Protein AF-0000000073784540 (afdb_homodimer)

Nearest PDB structures (foldseek):
  8ppc-assembly1_A  TM=8.395E-01  e=1.679E-11  Homo sapiens
  8ppe-assembly2_B  TM=8.553E-01  e=1.979E-10  Homo sapiens
  2a98-assembly1_A  TM=8.397E-01  e=3.241E-10  Homo sapiens
  1w2f-assembly2_B  TM=8.376E-01  e=1.861E-10  Homo sapiens
  2aqx-assembly1_B  TM=6.942E-01  e=5.308E-10  Mus musculus

Solvent-accessible surface area (backbone atoms only — not comparable to full-atom values): 14482 Å² total; per-residue (Å²): 130,78,59,78,62,65,76,51,75,72,42,41,29,36,35,34,41,36,21,55,46,83,72,58,67,65,52,53,72,71,50,45,88,79,52,59,31,46,70,58,28,52,53,45,41,72,76,38,68,77,68,61,49,72,67,30,60,74,66,51,25,35,27,66,53,61,49,53,55,51,51,38,72,48,25,20,14,57,81,44,22,30,36,62,53,32,41,33,43,63,99,48,72,70,43,60,85,35,60,74,44,57,46,69,69,57,50,51,50,54,48,49,64,64,42,58,91,33,62,60,37,54,50,38,49,40,55,55,41,70,75,107,130,78,59,80,62,64,76,50,75,71,45,39,29,35,35,35,41,36,21,54,47,83,71,56,67,66,53,54,73,71,49,44,88,80,52,59,30,47,68,58,29,50,53,44,40,72,75,36,69,76,69,61,51,72,66,29,59,75,65,50,23,35,26,66,52,60,48,53,56,50,51,38,71,47,26,20,15,57,82,42,21,30,36,62,54,32,39,34,42,61,99,49,72,71,43,59,85,37,60,73,43,56,47,69,68,56,50,49,50,54,47,50,64,63,40,56,92,33,64,60,38,54,50,37,48,41,56,55,41,70,73,106

Structure (mmCIF, N/CA/C/O backbone):
data_AF-0000000073784540-model_v1
#
loop_
_entity.id
_entity.type
_entity.pdbx_description
1 polymer Kinase
#
loop_
_atom_site.group_PDB
_atom_site.id
_atom_site.type_symbol
_atom_site.label_atom_id
_atom_site.label_alt_id
_atom_site.label_comp_id
_atom_site.label_asym_id
_atom_site.label_entity_id
_atom_site.label_seq_id
_atom_site.pdbx_PDB_ins_code
_atom_site.Cartn_x
_atom_site.Cartn_y
_atom_site.Cartn_z
_atom_site.occupancy
_atom_site.B_iso_or_equiv
_atom_site.auth_seq_id
_atom_site.auth_comp_id
_atom_site.auth_asym_id
_atom_site.auth_atom_id
_atom_site.pdbx_PDB_model_num
ATOM 1 N N . MET A 1 1 ? -5.254 -32.312 -6.473 1 31 1 MET A N 1
ATOM 2 C CA . MET A 1 1 ? -5.73 -31.062 -5.871 1 31 1 MET A CA 1
ATOM 3 C C . MET A 1 1 ? -4.637 -30.406 -5.035 1 31 1 MET A C 1
ATOM 5 O O . MET A 1 1 ? -4.199 -30.953 -4.027 1 31 1 MET A O 1
ATOM 9 N N . GLN A 1 2 ? -3.682 -29.797 -5.562 1 43.16 2 GLN A N 1
ATOM 10 C CA . GLN A 1 2 ? -2.521 -29.25 -4.867 1 43.16 2 GLN A CA 1
ATOM 11 C C . GLN A 1 2 ? -2.947 -28.312 -3.738 1 43.16 2 GLN A C 1
ATOM 13 O O . GLN A 1 2 ? -3.91 -27.562 -3.881 1 43.16 2 GLN A O 1
ATOM 18 N N . ASP A 1 3 ? -2.713 -28.656 -2.559 1 50.66 3 ASP A N 1
ATOM 19 C CA . ASP A 1 3 ? -3.014 -27.922 -1.327 1 50.66 3 ASP A CA 1
ATOM 20 C C . ASP A 1 3 ? -2.635 -26.453 -1.451 1 50.66 3 ASP A C 1
ATOM 22 O O . ASP A 1 3 ? -1.454 -26.109 -1.399 1 50.66 3 ASP A O 1
ATOM 26 N N . LEU A 1 4 ? -3.486 -25.766 -2.217 1 54.31 4 LEU A N 1
ATOM 27 C CA . LEU A 1 4 ? -3.293 -24.328 -2.355 1 54.31 4 LEU A CA 1
ATOM 28 C C . LEU A 1 4 ? -2.754 -23.719 -1.064 1 54.31 4 LEU A C 1
ATOM 30 O O . LEU A 1 4 ? -2.027 -22.719 -1.096 1 54.31 4 LEU A O 1
ATOM 34 N N . LEU A 1 5 ? -3.07 -24.469 0.043 1 53.72 5 LEU A N 1
ATOM 35 C CA . LEU A 1 5 ? -2.641 -23.922 1.327 1 53.72 5 LEU A CA 1
ATOM 36 C C . LEU A 1 5 ? -1.23 -24.391 1.671 1 53.72 5 LEU A C 1
ATOM 38 O O . LEU A 1 5 ? -0.652 -23.953 2.666 1 53.72 5 LEU A O 1
ATOM 42 N N . TYR A 1 6 ? -0.83 -25.328 0.878 1 53.72 6 TYR A N 1
ATOM 43 C CA . TYR A 1 6 ? 0.495 -25.859 1.183 1 53.72 6 TYR A CA 1
ATOM 44 C C . TYR A 1 6 ? 1.538 -24.75 1.188 1 53.72 6 TYR A C 1
ATOM 46 O O . TYR A 1 6 ? 2.461 -24.75 2.006 1 53.72 6 TYR A O 1
ATOM 54 N N . ASN A 1 7 ? 1.319 -23.734 0.385 1 56.31 7 ASN A N 1
ATOM 55 C CA . ASN A 1 7 ? 2.322 -22.688 0.248 1 56.31 7 ASN A CA 1
ATOM 56 C C . ASN A 1 7 ? 2.133 -21.594 1.294 1 56.31 7 ASN A C 1
ATOM 58 O O . ASN A 1 7 ? 2.805 -20.547 1.247 1 56.31 7 ASN A O 1
ATOM 62 N N . PHE A 1 8 ? 1.209 -21.844 2.145 1 60.41 8 PHE A N 1
ATOM 63 C CA . PHE A 1 8 ? 0.997 -20.828 3.166 1 60.41 8 PHE A CA 1
ATOM 64 C C . PHE A 1 8 ? 1.818 -21.141 4.414 1 60.41 8 PHE A C 1
ATOM 66 O O . PHE A 1 8 ? 1.319 -21.016 5.535 1 60.41 8 PHE A O 1
ATOM 73 N N . LYS A 1 9 ? 3.008 -21.656 4.113 1 58.88 9 LYS A N 1
ATOM 74 C CA . LYS A 1 9 ? 3.875 -21.75 5.281 1 58.88 9 LYS A CA 1
ATOM 75 C C . LYS A 1 9 ? 4.172 -20.375 5.867 1 58.88 9 LYS A C 1
ATOM 77 O O . LYS A 1 9 ? 5.027 -19.656 5.355 1 58.88 9 LYS A O 1
ATOM 82 N N . SER A 1 10 ? 3.33 -19.859 6.801 1 59.31 10 SER A N 1
ATOM 83 C CA . SER A 1 10 ? 3.252 -18.672 7.656 1 59.31 10 SER A CA 1
ATOM 84 C C . SER A 1 10 ? 3.496 -17.406 6.855 1 59.31 10 SER A C 1
ATOM 86 O O . SER A 1 10 ? 4.453 -16.672 7.125 1 59.31 10 SER A O 1
ATOM 88 N N . PRO A 1 11 ? 2.578 -17.328 5.734 1 62.97 11 PRO A N 1
ATOM 89 C CA . PRO A 1 11 ? 2.789 -16.125 4.938 1 62.97 11 PRO A CA 1
ATOM 90 C C . PRO A 1 11 ? 2.287 -14.859 5.633 1 62.97 11 PRO A C 1
ATOM 92 O O . PRO A 1 11 ? 1.333 -14.922 6.414 1 62.97 11 PRO A O 1
ATOM 95 N N . SER A 1 12 ? 3.113 -13.836 5.734 1 81.06 12 SER A N 1
ATOM 96 C CA . SER A 1 12 ? 2.732 -12.516 6.23 1 81.06 12 SER A CA 1
ATOM 97 C C . SER A 1 12 ? 2.883 -11.453 5.145 1 81.06 12 SER A C 1
ATOM 99 O O . SER A 1 12 ? 3.736 -11.578 4.262 1 81.06 12 SER A O 1
ATOM 101 N N . ILE A 1 13 ? 2 -10.562 5.125 1 92.44 13 ILE A N 1
ATOM 102 C CA . ILE A 1 13 ? 1.969 -9.461 4.172 1 92.44 13 ILE A CA 1
ATOM 103 C C . ILE A 1 13 ? 2.016 -8.133 4.918 1 92.44 13 ILE A C 1
ATOM 105 O O . ILE A 1 13 ? 1.362 -7.969 5.953 1 92.44 13 ILE A O 1
ATOM 109 N N . MET A 1 14 ? 2.797 -7.184 4.418 1 93.12 14 MET A N 1
ATOM 110 C CA . MET A 1 14 ? 2.836 -5.82 4.945 1 93.12 14 MET A CA 1
ATOM 111 C C . MET A 1 14 ? 2.713 -4.797 3.822 1 93.12 14 MET A C 1
ATOM 113 O O . MET A 1 14 ? 3.412 -4.891 2.812 1 93.12 14 MET A O 1
ATOM 117 N N . ASP A 1 15 ? 1.812 -3.922 3.955 1 95.19 15 ASP A N 1
ATOM 118 C CA . ASP A 1 15 ? 1.7 -2.766 3.07 1 95.19 15 ASP A CA 1
ATOM 119 C C . ASP A 1 15 ? 2.367 -1.538 3.684 1 95.19 15 ASP A C 1
ATOM 121 O O . ASP A 1 15 ? 2.158 -1.234 4.859 1 95.19 15 ASP A O 1
ATOM 125 N N . CYS A 1 16 ? 3.172 -0.854 2.883 1 92.88 16 CYS A N 1
ATOM 126 C CA . CYS A 1 16 ? 3.846 0.36 3.332 1 92.88 16 CYS A CA 1
ATOM 127 C C . CYS A 1 16 ? 3.623 1.502 2.348 1 92.88 16 CYS A C 1
ATOM 129 O O . CYS A 1 16 ? 3.412 1.269 1.156 1 92.88 16 CYS A O 1
ATOM 131 N N . LYS A 1 17 ? 3.615 2.648 2.891 1 93.38 17 LYS A N 1
ATOM 132 C CA . LYS A 1 17 ? 3.584 3.879 2.105 1 93.38 17 LYS A CA 1
ATOM 133 C C . LYS A 1 17 ? 4.824 4.73 2.365 1 93.38 17 LYS A C 1
ATOM 135 O O . LYS A 1 17 ? 5.164 5 3.52 1 93.38 17 LYS A O 1
ATOM 140 N N . ILE A 1 18 ? 5.566 5.066 1.312 1 90.94 18 ILE A N 1
ATOM 141 C CA . ILE A 1 18 ? 6.824 5.793 1.412 1 90.94 18 ILE A CA 1
ATOM 142 C C . ILE A 1 18 ? 6.641 7.223 0.902 1 90.94 18 ILE A C 1
ATOM 144 O O . ILE A 1 18 ? 6.059 7.438 -0.163 1 90.94 18 ILE A O 1
ATOM 148 N N . GLY A 1 19 ? 7.059 8.148 1.67 1 89.94 19 GLY A N 1
ATOM 149 C CA . GLY A 1 19 ? 6.977 9.57 1.383 1 89.94 19 GLY A CA 1
ATOM 150 C C . GLY A 1 19 ? 6.832 10.422 2.629 1 89.94 19 GLY A C 1
ATOM 151 O O . GLY A 1 19 ? 6.238 9.992 3.619 1 89.94 19 GLY A O 1
ATOM 152 N N . GLN A 1 20 ? 7.289 11.602 2.564 1 86.88 20 GLN A N 1
ATOM 153 C CA . GLN A 1 20 ? 7.156 12.516 3.697 1 86.88 20 GLN A CA 1
ATOM 154 C C . GLN A 1 20 ? 5.777 13.172 3.719 1 86.88 20 GLN A C 1
ATOM 156 O O . GLN A 1 20 ? 5.297 13.578 4.777 1 86.88 20 GLN A O 1
ATOM 161 N N . ARG A 1 21 ? 5.246 13.25 2.596 1 87.31 21 ARG A N 1
ATOM 162 C CA . ARG A 1 21 ? 3.863 13.656 2.361 1 87.31 21 ARG A CA 1
ATOM 163 C C . ARG A 1 21 ? 3.145 12.648 1.465 1 87.31 21 ARG A C 1
ATOM 165 O O . ARG A 1 21 ? 3.607 12.352 0.362 1 87.31 21 ARG A O 1
ATOM 172 N N . THR A 1 22 ? 2.02 12.18 1.953 1 89.56 22 THR A N 1
ATOM 173 C CA . THR A 1 22 ? 1.499 11 1.277 1 89.56 22 THR A CA 1
ATOM 174 C C . THR A 1 22 ? 0.187 11.312 0.566 1 89.56 22 THR A C 1
ATOM 176 O O . THR A 1 22 ? -0.63 10.422 0.332 1 89.56 22 THR A O 1
ATOM 179 N N . PHE A 1 23 ? -0.081 12.641 0.359 1 88.12 23 PHE A N 1
ATOM 180 C CA . PHE A 1 23 ? -1.179 13.062 -0.5 1 88.12 23 PHE A CA 1
ATOM 181 C C . PHE A 1 23 ? -0.667 13.945 -1.634 1 88.12 23 PHE A C 1
ATOM 183 O O . PHE A 1 23 ? 0.326 14.656 -1.474 1 88.12 23 PHE A O 1
ATOM 190 N N . SER A 1 24 ? -1.327 13.883 -2.732 1 85.69 24 SER A N 1
ATOM 191 C CA . SER A 1 24 ? -0.841 14.547 -3.939 1 85.69 24 SER A CA 1
ATOM 192 C C . SER A 1 24 ? -1.422 15.945 -4.078 1 85.69 24 SER A C 1
ATOM 194 O O . SER A 1 24 ? -2.371 16.297 -3.375 1 85.69 24 SER A O 1
ATOM 196 N N . GLU A 1 25 ? -0.867 16.578 -4.938 1 84.06 25 GLU A N 1
ATOM 197 C CA . GLU A 1 25 ? -1.329 17.922 -5.242 1 84.06 25 GLU A CA 1
ATOM 198 C C . GLU A 1 25 ? -2.734 17.906 -5.836 1 84.06 25 GLU A C 1
ATOM 200 O O . GLU A 1 25 ? -3.521 18.828 -5.609 1 84.06 25 GLU A O 1
ATOM 205 N N . SER A 1 26 ? -3 16.859 -6.562 1 84.06 26 SER A N 1
ATOM 206 C CA . SER A 1 26 ? -4.316 16.75 -7.18 1 84.06 26 SER A CA 1
ATOM 207 C C . SER A 1 26 ? -5.414 16.656 -6.125 1 84.06 26 SER A C 1
ATOM 209 O O . SER A 1 26 ? -6.523 17.156 -6.328 1 84.06 26 SER A O 1
ATOM 211 N N . GLU A 1 27 ? -5.105 16.031 -5.047 1 83.69 27 GLU A N 1
ATOM 212 C CA . GLU A 1 27 ? -6.055 15.992 -3.936 1 83.69 27 GLU A CA 1
ATOM 213 C C . GLU A 1 27 ? -6.348 17.391 -3.4 1 83.69 27 GLU A C 1
ATOM 215 O O . GLU A 1 27 ? -7.488 17.703 -3.059 1 83.69 27 GLU A O 1
ATOM 220 N N . VAL A 1 28 ? -5.34 18.172 -3.379 1 81.56 28 VAL A N 1
ATOM 221 C CA . VAL A 1 28 ? -5.477 19.516 -2.826 1 81.56 28 VAL A CA 1
ATOM 222 C C . VAL A 1 28 ? -6.246 20.406 -3.803 1 81.56 28 VAL A C 1
ATOM 224 O O . VAL A 1 28 ? -7.164 21.125 -3.408 1 81.56 28 VAL A O 1
ATOM 227 N N . ILE A 1 29 ? -5.863 20.328 -5.016 1 81.19 29 ILE A N 1
ATOM 228 C CA . ILE A 1 29 ? -6.461 21.172 -6.055 1 81.19 29 ILE A CA 1
ATOM 229 C C . ILE A 1 29 ? -7.949 20.844 -6.184 1 81.19 29 ILE A C 1
ATOM 231 O O . ILE A 1 29 ? -8.773 21.734 -6.359 1 81.19 29 ILE A O 1
ATOM 235 N N . GLY A 1 30 ? -8.281 19.594 -6.07 1 80.88 30 GLY A N 1
ATOM 236 C CA . GLY A 1 30 ? -9.656 19.172 -6.258 1 80.88 30 GLY A CA 1
ATOM 237 C C . GLY A 1 30 ? -10.492 19.25 -4.988 1 80.88 30 GLY A C 1
ATOM 238 O O . GLY A 1 30 ? -11.703 19.047 -5.02 1 80.88 30 GLY A O 1
ATOM 239 N N . ASP A 1 31 ? -9.781 19.641 -4 1 79.75 31 ASP A N 1
ATOM 240 C CA . ASP A 1 31 ? -10.477 19.625 -2.717 1 79.75 31 ASP A CA 1
ATOM 241 C C . ASP A 1 31 ? -11.273 20.922 -2.51 1 79.75 31 ASP A C 1
ATOM 243 O O . ASP A 1 31 ? -10.898 21.969 -3.02 1 79.75 31 ASP A O 1
ATOM 247 N N . SER A 1 32 ? -12.477 20.75 -2.033 1 77.88 32 SER A N 1
ATOM 248 C CA . SER A 1 32 ? -13.289 21.875 -1.587 1 77.88 32 SER A CA 1
ATOM 249 C C . SER A 1 32 ? -13.703 21.703 -0.129 1 77.88 32 SER A C 1
ATOM 251 O O . SER A 1 32 ? -14.102 20.625 0.293 1 77.88 32 SER A O 1
ATOM 253 N N . SER A 1 33 ? -13.484 22.797 0.635 1 74.69 33 SER A N 1
ATOM 254 C CA . SER A 1 33 ? -13.906 22.781 2.033 1 74.69 33 SER A CA 1
ATOM 255 C C . SER A 1 33 ? -15.391 22.484 2.162 1 74.69 33 SER A C 1
ATOM 257 O O . SER A 1 33 ? -15.859 22.078 3.227 1 74.69 33 SER A O 1
ATOM 259 N N . GLU A 1 34 ? -15.984 22.562 1.098 1 80.88 34 GLU A N 1
ATOM 260 C CA . GLU A 1 34 ? -17.422 22.312 1.115 1 80.88 34 GLU A CA 1
ATOM 261 C C . GLU A 1 34 ? -17.75 20.828 0.959 1 80.88 34 GLU A C 1
ATOM 263 O O . GLU A 1 34 ? -18.844 20.391 1.276 1 80.88 34 GLU A O 1
ATOM 268 N N . ASN A 1 35 ? -16.797 20.109 0.471 1 89.25 35 ASN A N 1
ATOM 269 C CA . ASN A 1 35 ? -16.984 18.656 0.336 1 89.25 35 ASN A CA 1
ATOM 270 C C . ASN A 1 35 ? -16.578 17.922 1.609 1 89.25 35 ASN A C 1
ATOM 272 O O . ASN A 1 35 ? -15.422 17.547 1.769 1 89.25 35 ASN A O 1
ATOM 276 N N . ILE A 1 36 ? -17.531 17.766 2.471 1 93.44 36 ILE A N 1
ATOM 277 C CA . ILE A 1 36 ? -17.281 17.156 3.773 1 93.44 36 ILE A CA 1
ATOM 278 C C . ILE A 1 36 ? -17.594 15.664 3.725 1 93.44 36 ILE A C 1
ATOM 280 O O . ILE A 1 36 ? -18.578 15.258 3.1 1 93.44 36 ILE A O 1
ATOM 284 N N . ARG A 1 37 ? -16.766 14.93 4.383 1 96.5 37 ARG A N 1
ATOM 285 C CA . ARG A 1 37 ? -16.891 13.477 4.414 1 96.5 37 ARG A CA 1
ATOM 286 C C . ARG A 1 37 ? -17.109 12.977 5.84 1 96.5 37 ARG A C 1
ATOM 288 O O . ARG A 1 37 ? -16.234 13.148 6.703 1 96.5 37 ARG A O 1
ATOM 295 N N . LYS A 1 38 ? -18.188 12.328 6.02 1 97.5 38 LYS A N 1
ATOM 296 C CA . LYS A 1 38 ? -18.547 11.781 7.328 1 97.5 38 LYS A CA 1
ATOM 297 C C . LYS A 1 38 ? -17.656 10.586 7.676 1 97.5 38 LYS A C 1
ATOM 299 O O . LYS A 1 38 ? -17.266 10.406 8.836 1 97.5 38 LYS A O 1
ATOM 304 N N . ASP A 1 39 ? -17.391 9.797 6.711 1 97.69 39 ASP A N 1
ATOM 305 C CA . ASP A 1 39 ? -16.562 8.609 6.953 1 97.69 39 ASP A CA 1
ATOM 306 C C . ASP A 1 39 ? -15.172 8.992 7.441 1 97.69 39 ASP A C 1
ATOM 308 O O . ASP A 1 39 ? -14.633 8.367 8.359 1 97.69 39 ASP A O 1
ATOM 312 N N . LEU A 1 40 ? -14.633 10.039 6.883 1 97 40 LEU A N 1
ATOM 313 C CA . LEU A 1 40 ? -13.305 10.492 7.285 1 97 40 LEU A CA 1
ATOM 314 C C . LEU A 1 40 ? -13.344 11.109 8.68 1 97 40 LEU A C 1
ATOM 316 O O . LEU A 1 40 ? -12.406 10.945 9.461 1 97 40 LEU A O 1
ATOM 320 N N . TYR A 1 41 ? -14.445 11.766 8.945 1 97.88 41 TYR A N 1
ATOM 321 C CA . TYR A 1 41 ? -14.641 12.312 10.281 1 97.88 41 TYR A CA 1
ATOM 322 C C . TYR A 1 41 ? -14.664 11.203 11.328 1 97.88 41 TYR A C 1
ATOM 324 O O . TYR A 1 41 ? -14 11.297 12.359 1 97.88 41 TYR A O 1
ATOM 332 N N . LEU A 1 42 ? -15.359 10.156 11.062 1 97.62 42 LEU A N 1
ATOM 333 C CA . LEU A 1 42 ? -15.445 9.031 12 1 97.62 42 LEU A CA 1
ATOM 334 C C . LEU A 1 42 ? -14.086 8.367 12.172 1 97.62 42 LEU A C 1
ATOM 336 O O . LEU A 1 42 ? -13.719 7.973 13.281 1 97.62 42 LEU A O 1
ATOM 340 N N . LYS A 1 43 ? -13.414 8.242 11.125 1 95.81 43 LYS A N 1
ATOM 341 C CA . LYS A 1 43 ? -12.07 7.676 11.203 1 95.81 43 LYS A CA 1
ATOM 342 C C . LYS A 1 43 ? -11.156 8.539 12.078 1 95.81 43 LYS A C 1
ATOM 344 O O . LYS A 1 43 ? -10.414 8.016 12.906 1 95.81 43 LYS A O 1
ATOM 349 N N . MET A 1 44 ? -11.227 9.812 11.867 1 96.44 44 MET A N 1
ATOM 350 C CA . MET A 1 44 ? -10.453 10.758 12.672 1 96.44 44 MET A CA 1
ATOM 351 C C . MET A 1 44 ? -10.828 10.656 14.148 1 96.44 44 MET A C 1
ATOM 353 O O . MET A 1 44 ? -9.953 10.531 15.008 1 96.44 44 MET A O 1
ATOM 357 N N . MET A 1 45 ? -12.031 10.492 14.422 1 96.56 45 MET A N 1
ATOM 358 C CA . MET A 1 45 ? -12.562 10.406 15.781 1 96.56 45 MET A CA 1
ATOM 359 C C . MET A 1 45 ? -12.102 9.125 16.469 1 96.56 45 MET A C 1
ATOM 361 O O . MET A 1 45 ? -11.789 9.125 17.656 1 96.56 45 MET A O 1
ATOM 365 N N . SER A 1 46 ? -12.047 8.148 15.727 1 94.81 46 SER A N 1
ATOM 366 C CA . SER A 1 46 ? -11.648 6.855 16.266 1 94.81 46 SER A CA 1
ATOM 367 C C . SER A 1 46 ? -10.18 6.852 16.672 1 94.81 46 SER A C 1
ATOM 369 O O . SER A 1 46 ? -9.789 6.156 17.609 1 94.81 46 SER A O 1
ATOM 371 N N . THR A 1 47 ? -9.406 7.609 16.031 1 92.94 47 THR A N 1
ATOM 372 C CA . THR A 1 47 ? -7.969 7.641 16.266 1 92.94 47 THR A CA 1
ATOM 373 C C . THR A 1 47 ? -7.609 8.695 17.297 1 92.94 47 THR A C 1
ATOM 375 O O . THR A 1 47 ? -6.777 8.445 18.188 1 92.94 47 THR A O 1
ATOM 378 N N . SER A 1 48 ? -8.266 9.828 17.141 1 94.25 48 SER A N 1
ATOM 379 C CA . SER A 1 48 ? -8 10.961 18.031 1 94.25 48 SER A CA 1
ATOM 380 C C . SER A 1 48 ? -9.242 11.828 18.188 1 94.25 48 SER A C 1
ATOM 382 O O . SER A 1 48 ? -9.422 12.805 17.453 1 94.25 48 SER A O 1
ATOM 384 N N . PRO A 1 49 ? -10.008 11.539 19.141 1 95.25 49 PRO A N 1
ATOM 385 C CA . PRO A 1 49 ? -11.289 12.234 19.312 1 95.25 49 PRO A CA 1
ATOM 386 C C . PRO A 1 49 ? -11.125 13.742 19.484 1 95.25 49 PRO A C 1
ATOM 388 O O . PRO A 1 49 ? -12.078 14.492 19.25 1 95.25 49 PRO A O 1
ATOM 391 N N . ASN A 1 50 ? -9.969 14.211 19.781 1 95.94 50 ASN A N 1
ATOM 392 C CA . ASN A 1 50 ? -9.75 15.633 20 1 95.94 50 ASN A CA 1
ATOM 393 C C . ASN A 1 50 ? -9.18 16.312 18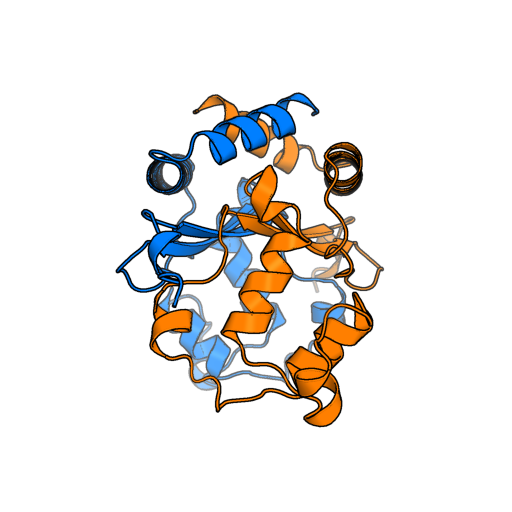.75 1 95.94 50 ASN A C 1
ATOM 395 O O . ASN A 1 50 ? -8.969 17.516 18.734 1 95.94 50 ASN A O 1
ATOM 399 N N . ALA A 1 51 ? -9.031 15.57 17.719 1 96.69 51 ALA A N 1
ATOM 400 C CA . ALA A 1 51 ? -8.398 16.109 16.516 1 96.69 51 ALA A CA 1
ATOM 401 C C . ALA A 1 51 ? -9.359 17.016 15.75 1 96.69 51 ALA A C 1
ATOM 403 O O . ALA A 1 51 ? -8.977 18.094 15.297 1 96.69 51 ALA A O 1
ATOM 404 N N . PRO A 1 52 ? -10.633 16.719 15.617 1 97.38 52 PRO A N 1
ATOM 405 C CA . PRO A 1 52 ? -11.539 17.625 14.898 1 97.38 52 PRO A CA 1
ATOM 406 C C . PRO A 1 52 ? -11.781 18.938 15.648 1 97.38 52 PRO A C 1
ATOM 408 O O . PRO A 1 52 ? -11.789 18.953 16.875 1 97.38 52 PRO A O 1
ATOM 411 N N . THR A 1 53 ? -11.906 19.938 14.906 1 97.19 53 THR A N 1
ATOM 412 C CA . THR A 1 53 ? -12.258 21.234 15.5 1 97.19 53 THR A CA 1
ATOM 413 C C . THR A 1 53 ? -13.711 21.234 15.953 1 97.19 53 THR A C 1
ATOM 415 O O . THR A 1 53 ? -14.477 20.328 15.633 1 97.19 53 THR A O 1
ATOM 418 N N . GLU A 1 54 ? -14.102 22.281 16.578 1 97.12 54 GLU A N 1
ATOM 419 C CA . GLU A 1 54 ? -15.492 22.438 17 1 97.12 54 GLU A CA 1
ATOM 420 C C . GLU A 1 54 ? -16.438 22.438 15.789 1 97.12 54 GLU A C 1
ATOM 422 O O . GLU A 1 54 ? -17.484 21.812 15.812 1 97.12 54 GLU A O 1
ATOM 427 N N . ARG A 1 55 ? -16.078 23.141 14.789 1 95.69 55 ARG A N 1
ATOM 428 C CA . ARG A 1 55 ? -16.891 23.188 13.57 1 95.69 55 ARG A CA 1
ATOM 429 C C . ARG A 1 55 ? -17.031 21.812 12.953 1 95.69 55 ARG A C 1
ATOM 431 O O . ARG A 1 55 ? -18.125 21.406 12.562 1 95.69 55 ARG A O 1
ATOM 438 N N . GLU A 1 56 ? -15.992 21.109 12.906 1 96.94 56 GLU A N 1
ATOM 439 C CA . GLU A 1 56 ? -15.992 19.766 12.344 1 96.94 56 GLU A CA 1
ATOM 440 C C . GLU A 1 56 ? -16.859 18.828 13.18 1 96.94 56 GLU A C 1
ATOM 442 O O . GLU A 1 56 ? -17.531 17.953 12.633 1 96.94 56 GLU A O 1
ATOM 447 N N . HIS A 1 57 ? -16.875 19.016 14.469 1 97.31 57 HIS A N 1
ATOM 448 C CA . HIS A 1 57 ? -17.75 18.234 15.344 1 97.31 57 HIS A CA 1
ATOM 449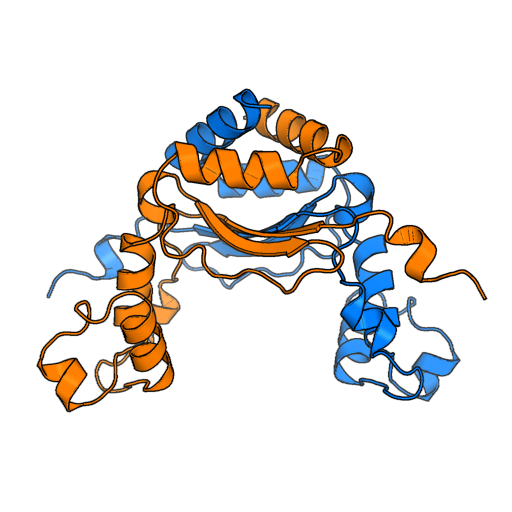 C C . HIS A 1 57 ? -19.219 18.547 15.055 1 97.31 57 HIS A C 1
ATOM 451 O O . HIS A 1 57 ? -20.047 17.625 14.992 1 97.31 57 HIS A O 1
ATOM 457 N N . ARG A 1 58 ? -19.453 19.734 14.883 1 96.5 58 ARG A N 1
ATOM 458 C CA . ARG A 1 58 ? -20.828 20.141 14.617 1 96.5 58 ARG A CA 1
ATOM 459 C C . ARG A 1 58 ? -21.328 19.578 13.289 1 96.5 58 ARG A C 1
ATOM 461 O O . ARG A 1 58 ? -22.453 19.109 13.195 1 96.5 58 ARG A O 1
ATOM 468 N N . GLU A 1 59 ? -20.469 19.609 12.305 1 96.19 59 GLU A N 1
ATOM 469 C CA . GLU A 1 59 ? -20.828 19.188 10.953 1 96.19 59 GLU A CA 1
ATOM 470 C C . GLU A 1 59 ? -20.688 17.672 10.797 1 96.19 59 GLU A C 1
ATOM 472 O O . GLU A 1 59 ? -21.172 17.094 9.82 1 96.19 59 GLU A O 1
ATOM 477 N N . LYS A 1 60 ? -20.016 17.109 11.766 1 97.19 60 LYS A N 1
ATOM 478 C CA . LYS A 1 60 ? -19.734 15.68 11.727 1 97.19 60 LYS A CA 1
ATOM 479 C C . LYS A 1 60 ? -19.094 15.289 10.398 1 97.19 60 LYS A C 1
ATOM 481 O O . LYS A 1 60 ? -19.531 14.336 9.75 1 97.19 60 LYS A O 1
ATOM 486 N N . GLY A 1 61 ? -18.125 16.125 10.047 1 97.44 61 GLY A N 1
ATOM 487 C CA . GLY A 1 61 ? -17.453 15.898 8.773 1 97.44 61 GLY A CA 1
ATOM 488 C C . GLY A 1 61 ? -16.141 16.672 8.648 1 97.44 61 GLY A C 1
ATOM 489 O O . GLY A 1 61 ? -15.93 17.656 9.344 1 97.44 61 GLY A O 1
ATOM 490 N N . VAL A 1 62 ? -15.242 16.172 7.805 1 96.94 62 VAL A N 1
ATOM 491 C CA . VAL A 1 62 ? -14 16.859 7.461 1 96.94 62 VAL A CA 1
ATOM 492 C C . VAL A 1 62 ? -13.742 16.734 5.961 1 96.94 62 VAL A C 1
ATOM 494 O O . VAL A 1 62 ? -14.227 15.805 5.316 1 96.94 62 VAL A O 1
ATOM 497 N N . SER A 1 63 ? -13.039 17.688 5.426 1 94.88 63 SER A N 1
ATOM 498 C CA . SER A 1 63 ? -12.641 17.547 4.031 1 94.88 63 SER A CA 1
ATOM 499 C C . SER A 1 63 ? -11.547 16.484 3.873 1 94.88 63 SER A C 1
ATOM 501 O O . SER A 1 63 ? -10.852 16.156 4.836 1 94.88 63 SER A O 1
ATOM 503 N N . LYS A 1 64 ? -11.414 15.961 2.707 1 93.94 64 LYS A N 1
ATOM 504 C CA . LYS A 1 64 ? -10.398 14.938 2.445 1 93.94 64 LYS A CA 1
ATOM 505 C C . LYS A 1 64 ? -9 15.484 2.701 1 93.94 64 LYS A C 1
ATOM 507 O O . LYS A 1 64 ? -8.195 14.844 3.383 1 93.94 64 LYS A O 1
ATOM 512 N N . VAL A 1 65 ? -8.688 16.688 2.252 1 92 65 VAL A N 1
ATOM 513 C CA . VAL A 1 65 ? -7.359 17.266 2.396 1 92 65 VAL A CA 1
ATOM 514 C C . VAL A 1 65 ? -7.055 17.5 3.873 1 92 65 VAL A C 1
ATOM 516 O O . VAL A 1 65 ? -5.949 17.219 4.34 1 92 65 VAL A O 1
ATOM 519 N N . ARG A 1 66 ? -8.062 17.984 4.586 1 93.25 66 ARG A N 1
ATOM 520 C CA . ARG A 1 66 ? -7.922 18.172 6.027 1 93.25 66 ARG A CA 1
ATOM 521 C C . ARG A 1 66 ? -7.574 16.844 6.707 1 93.25 66 ARG A C 1
ATOM 523 O O . ARG A 1 66 ? -6.684 16.797 7.559 1 93.25 66 ARG A O 1
ATOM 530 N N . TYR A 1 67 ? -8.203 15.867 6.355 1 95 67 TYR A N 1
ATOM 531 C CA . TYR A 1 67 ? -7.945 14.547 6.934 1 95 67 TYR A CA 1
ATOM 532 C C . TYR A 1 67 ? -6.555 14.047 6.566 1 95 67 TYR A C 1
ATOM 534 O O . TYR A 1 67 ? -5.812 13.578 7.43 1 95 67 TYR A O 1
ATOM 542 N N . LEU A 1 68 ? -6.23 14.156 5.289 1 93 68 LEU A N 1
ATOM 543 C CA . LEU A 1 68 ? -4.965 13.625 4.801 1 93 68 LEU A CA 1
ATOM 544 C C . LEU A 1 68 ? -3.785 14.359 5.43 1 93 68 LEU A C 1
ATOM 546 O O . LEU A 1 68 ? -2.783 13.734 5.793 1 93 68 LEU A O 1
ATOM 550 N N . GLN A 1 69 ? -3.904 15.602 5.52 1 90.88 69 GLN A N 1
ATOM 551 C CA . GLN A 1 69 ? -2.867 16.391 6.172 1 90.88 69 GLN A CA 1
ATOM 552 C C . GLN A 1 69 ? -2.711 15.992 7.637 1 90.88 69 GLN A C 1
ATOM 554 O O . GLN A 1 69 ? -1.592 15.805 8.117 1 90.88 69 GLN A O 1
ATOM 559 N N . TRP A 1 70 ? -3.768 15.883 8.297 1 93.88 70 TRP A N 1
ATOM 560 C CA . TRP A 1 70 ? -3.758 15.461 9.688 1 93.88 70 TRP A CA 1
ATOM 561 C C . TRP A 1 70 ? -3.164 14.062 9.828 1 93.88 70 TRP A C 1
ATOM 563 O O . TRP A 1 70 ? -2.316 13.82 10.695 1 93.88 70 TRP A O 1
ATOM 573 N N . ARG A 1 71 ? -3.545 13.117 9.055 1 93.06 71 ARG A N 1
ATOM 574 C CA . ARG A 1 71 ? -3.07 11.742 9.094 1 93.06 71 ARG A CA 1
ATOM 575 C C . ARG A 1 71 ? -1.55 11.68 8.984 1 93.06 71 ARG A C 1
ATOM 577 O O . ARG A 1 71 ? -0.899 10.914 9.695 1 93.06 71 ARG A O 1
ATOM 584 N N . ASP A 1 72 ? -1.034 12.484 8.102 1 91.19 72 ASP A N 1
ATOM 585 C CA . ASP A 1 72 ? 0.417 12.508 7.945 1 91.19 72 ASP A CA 1
ATOM 586 C C . ASP A 1 72 ? 1.104 12.984 9.219 1 91.19 72 ASP A C 1
ATOM 588 O O . ASP A 1 72 ? 2.191 12.516 9.562 1 91.19 72 ASP A O 1
ATOM 592 N N . THR A 1 73 ? 0.509 13.859 9.977 1 90.75 73 THR A N 1
ATOM 593 C CA . THR A 1 73 ? 1.143 14.43 11.156 1 90.75 73 THR A CA 1
ATOM 594 C C . THR A 1 73 ? 1.186 13.406 12.289 1 90.75 73 THR A C 1
ATOM 596 O O . THR A 1 73 ? 2.035 13.5 13.18 1 90.75 73 THR A O 1
ATOM 599 N N . ILE A 1 74 ? 0.294 12.461 12.258 1 90.88 74 ILE A N 1
ATOM 600 C CA . ILE A 1 74 ? 0.227 11.516 13.367 1 90.88 74 ILE A CA 1
ATOM 601 C C . ILE A 1 74 ? 0.9 10.203 12.961 1 90.88 74 ILE A C 1
ATOM 603 O O . ILE A 1 74 ? 0.832 9.211 13.688 1 90.88 74 ILE A O 1
ATOM 607 N N . SER A 1 75 ? 1.41 10.117 11.82 1 90.62 75 SER A N 1
ATOM 608 C CA . SER A 1 75 ? 2.078 8.914 11.32 1 90.62 75 SER A CA 1
ATOM 609 C C . SER A 1 75 ? 3.594 9.094 11.305 1 90.62 75 SER A C 1
ATOM 611 O O . SER A 1 75 ? 4.098 10.188 11.578 1 90.62 75 SER A O 1
ATOM 613 N N . SER A 1 76 ? 4.297 8.047 10.938 1 91.06 76 SER A N 1
ATOM 614 C CA . SER A 1 76 ? 5.754 8.062 10.875 1 91.06 76 SER A CA 1
ATOM 615 C C . SER A 1 76 ? 6.242 8.695 9.57 1 91.06 76 SER A C 1
ATOM 617 O O . SER A 1 76 ? 7.43 8.977 9.422 1 91.06 76 SER A O 1
ATOM 619 N N . THR A 1 77 ? 5.309 8.992 8.703 1 88.94 77 THR A N 1
ATOM 620 C CA . THR A 1 77 ? 5.719 9.484 7.391 1 88.94 77 THR A CA 1
ATOM 621 C C . THR A 1 77 ? 6.441 10.82 7.512 1 88.94 77 THR A C 1
ATOM 623 O O . THR A 1 77 ? 7.449 11.055 6.844 1 88.94 77 THR A O 1
ATOM 626 N N . ALA A 1 78 ? 5.949 11.672 8.328 1 83.88 78 ALA A N 1
ATOM 627 C CA . ALA A 1 78 ? 6.488 13.023 8.43 1 83.88 78 ALA A CA 1
ATOM 628 C C . ALA A 1 78 ? 7.93 13 8.93 1 83.88 78 ALA A C 1
ATOM 630 O O . ALA A 1 78 ? 8.781 13.734 8.422 1 83.88 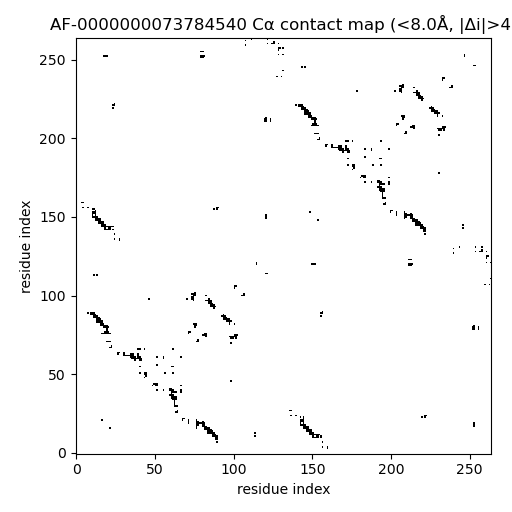78 ALA A O 1
ATOM 631 N N . GLU A 1 79 ? 8.258 12.109 9.781 1 85.81 79 GLU A N 1
ATOM 632 C CA . GLU A 1 79 ? 9.57 12.109 10.422 1 85.81 79 GLU A CA 1
ATOM 633 C C . GLU A 1 79 ? 10.516 11.117 9.742 1 85.81 79 GLU A C 1
ATOM 635 O O . GLU A 1 79 ? 11.711 11.398 9.602 1 85.81 79 GLU A O 1
ATOM 640 N N . TYR A 1 80 ? 9.992 10.023 9.312 1 86.88 80 TYR A N 1
ATOM 641 C CA . TYR A 1 80 ? 10.875 8.953 8.867 1 86.88 80 TYR A CA 1
ATOM 642 C C . TYR A 1 80 ? 10.672 8.672 7.379 1 86.88 80 TYR A C 1
ATOM 644 O O . TYR A 1 80 ? 11.398 7.863 6.793 1 86.88 80 TYR A O 1
ATOM 652 N N . GLY A 1 81 ? 9.695 9.227 6.793 1 87.38 81 GLY A N 1
ATOM 653 C CA . GLY A 1 81 ? 9.516 9.141 5.352 1 87.38 81 GLY A CA 1
ATOM 654 C C . GLY A 1 81 ? 8.805 7.871 4.918 1 87.38 81 GLY A C 1
ATOM 655 O O . GLY A 1 81 ? 8.891 7.477 3.752 1 87.38 81 GLY A O 1
ATOM 656 N N . PHE A 1 82 ? 8.242 7.176 5.82 1 88.5 82 PHE A N 1
ATOM 657 C CA . PHE A 1 82 ? 7.43 6.016 5.48 1 88.5 82 PHE A CA 1
ATOM 658 C C . PHE A 1 82 ? 6.5 5.652 6.633 1 88.5 82 PHE A C 1
ATOM 660 O O . PHE A 1 82 ? 6.715 6.078 7.77 1 88.5 82 PHE A O 1
ATOM 667 N N . ARG A 1 83 ? 5.465 4.867 6.293 1 92.38 83 ARG A N 1
ATOM 668 C CA . ARG A 1 83 ? 4.605 4.32 7.34 1 92.38 83 ARG A CA 1
ATOM 669 C C . ARG A 1 83 ? 4.086 2.938 6.953 1 92.38 83 ARG A C 1
ATOM 671 O O . ARG A 1 83 ? 4.059 2.586 5.77 1 92.38 83 ARG A O 1
ATOM 678 N N . ILE A 1 84 ? 3.752 2.201 7.969 1 93.56 84 ILE A N 1
ATOM 679 C CA . ILE A 1 84 ? 3.084 0.918 7.785 1 93.56 84 ILE A CA 1
ATOM 680 C C . ILE A 1 84 ? 1.577 1.135 7.66 1 93.56 84 ILE A C 1
ATOM 682 O O . ILE A 1 84 ? 0.976 1.845 8.469 1 93.56 84 ILE A O 1
ATOM 686 N N . GLU A 1 85 ? 1.015 0.576 6.695 1 94.88 85 GLU A N 1
ATOM 687 C CA . GLU A 1 85 ? -0.425 0.704 6.492 1 94.88 85 GLU A CA 1
ATOM 688 C C . GLU A 1 85 ? -1.174 -0.491 7.074 1 94.88 85 GLU A C 1
ATOM 690 O O . GLU A 1 85 ? -2.227 -0.329 7.691 1 94.88 85 GLU A O 1
ATOM 695 N N . ALA A 1 86 ? -0.636 -1.642 6.887 1 95.12 86 ALA A N 1
ATOM 696 C CA . ALA A 1 86 ? -1.298 -2.859 7.352 1 95.12 86 ALA A CA 1
ATOM 697 C C . ALA A 1 86 ? -0.318 -4.027 7.41 1 95.12 86 ALA A C 1
ATOM 699 O O . ALA A 1 86 ? 0.649 -4.074 6.648 1 95.12 86 ALA A O 1
ATOM 700 N N . ILE A 1 87 ? -0.587 -4.934 8.297 1 92.75 87 ILE A N 1
ATOM 701 C CA . ILE A 1 87 ? 0.129 -6.203 8.375 1 92.75 87 ILE A CA 1
ATOM 702 C C . ILE A 1 87 ? -0.87 -7.355 8.469 1 92.75 87 ILE A C 1
ATOM 704 O O . ILE A 1 87 ? -1.835 -7.289 9.234 1 92.75 87 ILE A O 1
ATOM 708 N N . LYS A 1 88 ? -0.744 -8.266 7.605 1 92.31 88 LYS A N 1
ATOM 709 C CA . LYS A 1 88 ? -1.484 -9.523 7.664 1 92.31 88 LYS A CA 1
ATOM 710 C C . LYS A 1 88 ? -0.563 -10.688 8.023 1 92.31 88 LYS A C 1
ATOM 712 O O . LYS A 1 88 ? 0.406 -10.961 7.309 1 92.31 88 LYS A O 1
ATOM 717 N N . THR A 1 89 ? -0.831 -11.258 9.164 1 86.25 89 THR A N 1
ATOM 718 C CA . THR A 1 89 ? -0.128 -12.453 9.609 1 86.25 89 THR A CA 1
ATOM 719 C C . THR A 1 89 ? -1.017 -13.688 9.469 1 86.25 89 THR A C 1
ATOM 721 O O . THR A 1 89 ? -2.23 -13.609 9.664 1 86.25 89 THR A O 1
ATOM 724 N N . PHE A 1 90 ? -0.367 -14.742 9.133 1 82.12 90 PHE A N 1
ATOM 725 C CA . PHE A 1 90 ? -1.113 -15.977 8.945 1 82.12 90 PHE A CA 1
ATOM 726 C C . PHE A 1 90 ? -1.991 -16.266 10.156 1 82.12 90 PHE A C 1
ATOM 728 O O . PHE A 1 90 ? -1.534 -16.172 11.297 1 82.12 90 PHE A O 1
ATOM 735 N N . GLY A 1 91 ? -3.229 -16.594 9.836 1 82.69 91 GLY A N 1
ATOM 736 C CA . GLY A 1 91 ? -4.152 -17.016 10.875 1 82.69 91 GLY A CA 1
ATOM 737 C C . GLY A 1 91 ? -4.719 -15.859 11.672 1 82.69 91 GLY A C 1
ATOM 738 O O . GLY A 1 91 ? -5.539 -16.062 12.57 1 82.69 91 GLY A O 1
ATOM 739 N N . GLU A 1 92 ? -4.277 -14.633 11.406 1 86 92 GLU A N 1
ATOM 740 C CA . GLU A 1 92 ? -4.734 -13.469 12.148 1 86 92 GLU A CA 1
ATOM 741 C C . GLU A 1 92 ? -5.457 -12.477 11.242 1 86 92 GLU A C 1
ATOM 743 O O . GLU A 1 92 ? -5.324 -12.539 10.016 1 86 92 GLU A O 1
ATOM 748 N N . SER A 1 93 ? -6.25 -11.758 11.891 1 89.81 93 SER A N 1
ATOM 749 C CA . SER A 1 93 ? -6.871 -10.664 11.156 1 89.81 93 SER A CA 1
ATOM 750 C C . SER A 1 93 ? -5.836 -9.625 10.742 1 89.81 93 SER A C 1
ATOM 752 O O . SER A 1 93 ? -4.777 -9.508 11.367 1 89.81 93 SER A O 1
ATOM 754 N N . THR A 1 94 ? -6.203 -9.016 9.68 1 91.25 94 THR A N 1
ATOM 755 C CA . THR A 1 94 ? -5.34 -7.934 9.227 1 91.25 94 THR A CA 1
ATOM 756 C C . THR A 1 94 ? -5.301 -6.805 10.25 1 91.25 94 THR A C 1
ATOM 758 O O . THR A 1 94 ? -6.344 -6.352 10.727 1 91.25 94 THR A O 1
ATOM 761 N N . ARG A 1 95 ? -4.105 -6.418 10.68 1 92.25 95 ARG A N 1
ATOM 762 C CA . ARG A 1 95 ? -3.916 -5.27 11.562 1 92.25 95 ARG A CA 1
ATOM 763 C C . ARG A 1 95 ? -3.707 -3.99 10.758 1 92.25 95 ARG A C 1
ATOM 765 O O . ARG A 1 95 ? -2.936 -3.973 9.797 1 92.25 95 ARG A O 1
ATOM 772 N N . LYS A 1 96 ? -4.457 -2.982 11.109 1 92.25 96 LYS A N 1
ATOM 773 C CA . LYS A 1 96 ? -4.371 -1.708 10.398 1 92.25 96 LYS A CA 1
ATOM 774 C C . LYS A 1 96 ? -4.223 -0.546 11.375 1 92.25 96 LYS A C 1
ATOM 776 O O . LYS A 1 96 ? -4.41 0.614 11.008 1 92.25 96 LYS A O 1
ATOM 781 N N . ASP A 1 97 ? -3.895 -0.885 12.609 1 90.19 97 ASP A N 1
ATOM 782 C CA . ASP A 1 97 ? -3.85 0.127 13.664 1 90.19 97 ASP A CA 1
ATOM 783 C C . ASP A 1 97 ? -2.436 0.671 13.844 1 90.19 97 ASP A C 1
ATOM 785 O O . ASP A 1 97 ? -1.896 0.658 14.953 1 90.19 97 ASP A O 1
ATOM 789 N N . PHE A 1 98 ? -1.896 1.198 12.727 1 92.56 98 PHE A N 1
ATOM 790 C CA . PHE A 1 98 ? -0.519 1.67 12.789 1 92.56 98 PHE A CA 1
ATOM 791 C C . PHE A 1 98 ? -0.466 3.193 12.742 1 92.56 98 PHE A C 1
ATOM 793 O O . PHE A 1 98 ? 0.614 3.779 12.633 1 92.56 98 PHE A O 1
ATOM 800 N N . GLN A 1 99 ? -1.642 3.779 12.82 1 87.62 99 GLN A N 1
ATOM 801 C CA . GLN A 1 99 ? -1.751 5.234 12.742 1 87.62 99 GLN A CA 1
ATOM 802 C C . GLN A 1 99 ? -1.002 5.902 13.891 1 87.62 99 GLN A C 1
ATOM 804 O O . GLN A 1 99 ? -0.577 7.055 13.773 1 87.62 99 GLN A O 1
ATOM 809 N N . HIS A 1 100 ? -0.74 5.137 14.914 1 84.69 100 HIS A N 1
ATOM 810 C CA . HIS A 1 100 ? -0.072 5.719 16.078 1 84.69 100 HIS A CA 1
ATOM 811 C C . HIS A 1 100 ? 1.38 5.258 16.156 1 84.69 100 HIS A C 1
ATOM 813 O O . HIS A 1 100 ? 2.051 5.492 17.172 1 84.69 100 HIS A O 1
ATOM 819 N N . THR A 1 101 ? 1.8 4.578 15.234 1 87.62 101 THR A N 1
ATOM 820 C CA . THR A 1 101 ? 3.201 4.18 15.203 1 87.62 101 THR A CA 1
ATOM 821 C C . THR A 1 101 ? 4.086 5.336 14.75 1 87.62 101 THR A C 1
ATOM 823 O O . THR A 1 101 ? 4.121 5.672 13.562 1 87.62 101 THR A O 1
ATOM 826 N N . HIS A 1 102 ? 4.656 6.051 15.68 1 82.94 102 HIS A N 1
ATOM 827 C CA . HIS A 1 102 ? 5.371 7.258 15.281 1 82.94 102 HIS A CA 1
ATOM 828 C C . HIS A 1 102 ? 6.777 7.289 15.867 1 82.94 102 HIS A C 1
ATOM 830 O O . HIS A 1 102 ? 7.543 8.219 15.609 1 82.94 102 HIS A O 1
ATOM 836 N N . THR A 1 103 ? 7.109 6.238 16.625 1 87.19 103 THR A N 1
ATOM 837 C CA . THR A 1 103 ? 8.477 6.195 17.141 1 87.19 103 THR A CA 1
ATOM 838 C C . THR A 1 103 ? 9.297 5.148 16.391 1 87.19 103 THR A C 1
ATOM 840 O O . THR A 1 103 ? 8.75 4.145 15.922 1 87.19 103 THR A O 1
ATOM 843 N N . TRP A 1 104 ? 10.523 5.414 16.406 1 86.69 104 TRP A N 1
ATOM 844 C CA . TRP A 1 104 ? 11.453 4.531 15.719 1 86.69 104 TRP A CA 1
ATOM 845 C C . TRP A 1 104 ? 11.445 3.135 16.328 1 86.69 104 TRP A C 1
ATOM 847 O O . TRP A 1 104 ? 11.422 2.133 15.617 1 86.69 104 TRP A O 1
ATOM 857 N N . ASN A 1 105 ? 11.398 3.07 17.625 1 87.69 105 ASN A N 1
ATOM 858 C CA . ASN A 1 105 ? 11.406 1.782 18.297 1 87.69 105 ASN A CA 1
ATOM 859 C C . ASN A 1 105 ? 10.172 0.958 17.953 1 87.69 105 ASN A C 1
ATOM 861 O O . ASN A 1 105 ? 10.266 -0.251 17.734 1 87.69 105 ASN A O 1
ATOM 865 N N . GLU A 1 106 ? 9.047 1.586 17.906 1 89.25 106 GLU A N 1
ATOM 866 C CA . GLU A 1 106 ? 7.82 0.887 17.531 1 89.25 106 GLU A CA 1
ATOM 867 C C . GLU A 1 106 ? 7.879 0.376 16.094 1 89.25 106 GLU A C 1
ATOM 869 O O . GLU A 1 106 ? 7.48 -0.757 15.82 1 89.25 106 GLU A O 1
ATOM 874 N N . ILE A 1 107 ? 8.398 1.205 15.234 1 88.19 107 ILE A N 1
ATOM 875 C CA . ILE A 1 107 ? 8.516 0.852 13.828 1 88.19 107 ILE A CA 1
ATOM 876 C C . ILE A 1 107 ? 9.422 -0.37 13.672 1 88.19 107 ILE A C 1
ATOM 878 O O . ILE A 1 107 ? 9.039 -1.356 13.039 1 88.19 107 ILE A O 1
ATOM 882 N N . ILE A 1 108 ? 10.523 -0.351 14.289 1 84.94 108 ILE A N 1
ATOM 883 C CA . ILE A 1 108 ? 11.508 -1.429 14.219 1 84.94 108 ILE A CA 1
ATOM 884 C C . ILE A 1 108 ? 10.914 -2.709 14.797 1 84.94 108 ILE A C 1
ATOM 886 O O . ILE A 1 108 ? 11.102 -3.795 14.242 1 84.94 108 ILE A O 1
ATOM 890 N N . ASN A 1 109 ? 10.164 -2.549 15.859 1 89 109 ASN A N 1
ATOM 891 C CA . ASN A 1 109 ? 9.562 -3.719 16.484 1 89 109 ASN A CA 1
ATOM 892 C C . ASN A 1 109 ? 8.555 -4.395 15.555 1 89 109 ASN A C 1
ATOM 894 O O . ASN A 1 109 ? 8.531 -5.621 15.453 1 89 109 ASN A O 1
ATOM 898 N N . HIS A 1 110 ? 7.75 -3.6 14.914 1 89.25 110 HIS A N 1
ATOM 899 C CA . HIS A 1 110 ? 6.801 -4.16 13.961 1 89.25 110 HIS A CA 1
ATOM 900 C C . HIS A 1 110 ? 7.516 -4.871 12.82 1 89.25 110 HIS A C 1
ATOM 902 O O . HIS A 1 110 ? 7.109 -5.961 12.406 1 89.25 110 HIS A O 1
ATOM 908 N N . PHE A 1 111 ? 8.594 -4.312 12.375 1 85.69 111 PHE A N 1
ATOM 909 C CA . PHE A 1 111 ? 9.344 -4.898 11.266 1 85.69 111 PHE A CA 1
ATOM 910 C C . PHE A 1 111 ? 10.039 -6.184 11.703 1 85.69 111 PHE A C 1
ATOM 912 O O . PHE A 1 111 ? 10.07 -7.164 10.953 1 85.69 111 PHE A O 1
ATOM 919 N N . LYS A 1 112 ? 10.578 -6.145 12.82 1 84.56 112 LYS A N 1
ATOM 920 C CA . LYS A 1 112 ? 11.234 -7.336 13.352 1 84.56 112 LYS A CA 1
ATOM 921 C C . LYS A 1 112 ? 10.266 -8.508 13.438 1 84.56 112 LYS A C 1
ATOM 923 O O . LYS A 1 112 ? 10.586 -9.617 13.023 1 84.56 112 LYS A O 1
ATOM 928 N N . LEU A 1 113 ? 9.133 -8.188 13.945 1 84.5 113 LEU A N 1
ATOM 929 C CA . LEU A 1 113 ? 8.102 -9.219 14.07 1 84.5 113 LEU A CA 1
ATOM 930 C C . LEU A 1 113 ? 7.684 -9.742 12.703 1 84.5 113 LEU A C 1
ATOM 932 O O . LEU A 1 113 ? 7.473 -10.945 12.523 1 84.5 113 LEU A O 1
ATOM 936 N N . PHE A 1 114 ? 7.676 -8.891 11.844 1 85.75 114 PHE A N 1
ATOM 937 C CA . PHE A 1 114 ? 7.238 -9.25 10.5 1 85.75 114 PHE A CA 1
ATOM 938 C C . PHE A 1 114 ? 8.289 -10.102 9.797 1 85.75 114 PHE A C 1
ATOM 940 O O . PHE A 1 114 ? 7.949 -11.086 9.133 1 85.75 114 PHE A O 1
ATOM 947 N N . ILE A 1 115 ? 9.43 -9.742 9.961 1 82.44 115 ILE A N 1
ATOM 948 C CA . ILE A 1 115 ? 10.492 -10.352 9.164 1 82.44 115 ILE A CA 1
ATOM 949 C C . ILE A 1 115 ? 11.031 -11.594 9.875 1 82.44 115 ILE A C 1
ATOM 951 O O . ILE A 1 115 ? 11.773 -12.383 9.281 1 82.44 115 ILE A O 1
ATOM 955 N N . GLN A 1 116 ? 10.5 -11.609 10.984 1 76.12 116 GLN A N 1
ATOM 956 C CA . GLN A 1 116 ? 10.992 -12.766 11.727 1 76.12 116 GLN A CA 1
ATOM 957 C C . GLN A 1 116 ? 10.82 -14.055 10.922 1 76.12 116 GLN A C 1
ATOM 959 O O . GLN A 1 116 ? 9.734 -14.328 10.406 1 76.12 116 GLN A O 1
ATOM 964 N N . HIS A 1 117 ? 11.773 -14.727 10.461 1 72.38 117 HIS A N 1
ATOM 965 C CA . HIS A 1 117 ? 11.812 -16 9.766 1 72.38 117 HIS A CA 1
ATOM 966 C C . HIS A 1 117 ? 11.641 -15.82 8.266 1 72.38 117 HIS A C 1
ATOM 968 O O . HIS A 1 117 ? 11.211 -16.734 7.566 1 72.38 117 HIS A O 1
ATOM 974 N N . ARG A 1 118 ? 11.812 -14.625 7.855 1 79.38 118 ARG A N 1
ATOM 975 C CA . ARG A 1 118 ? 11.719 -14.32 6.43 1 79.38 118 ARG A CA 1
ATOM 976 C C . ARG A 1 118 ? 13.039 -13.789 5.895 1 79.38 118 ARG A C 1
ATOM 978 O O . ARG A 1 118 ? 13.156 -12.594 5.605 1 79.38 118 ARG A O 1
ATOM 985 N N . LYS A 1 119 ? 13.906 -14.664 5.688 1 76.06 119 LYS A N 1
ATOM 986 C CA . LYS A 1 119 ? 15.289 -14.336 5.348 1 76.06 119 LYS A CA 1
ATOM 987 C C . LYS A 1 119 ? 15.367 -13.641 3.994 1 76.06 119 LYS A C 1
ATOM 989 O O . LYS A 1 119 ? 16.156 -12.703 3.82 1 76.06 119 LYS A O 1
ATOM 994 N N . ILE A 1 120 ? 14.461 -14.047 3.102 1 76.12 120 ILE A N 1
ATOM 995 C CA . ILE A 1 120 ? 14.523 -13.484 1.757 1 76.12 120 ILE A CA 1
ATOM 996 C C . ILE A 1 120 ? 14.18 -11.992 1.806 1 76.12 120 ILE A C 1
ATOM 998 O O . ILE A 1 120 ? 14.828 -11.18 1.141 1 76.12 120 ILE A O 1
ATOM 1002 N N . ILE A 1 121 ? 13.297 -11.656 2.596 1 79.25 121 ILE A N 1
ATOM 1003 C CA . ILE A 1 121 ? 12.883 -10.258 2.719 1 79.25 121 ILE A CA 1
ATOM 1004 C C . ILE A 1 121 ? 13.992 -9.445 3.375 1 79.25 121 ILE A C 1
ATOM 1006 O O . ILE A 1 121 ? 14.328 -8.352 2.916 1 79.25 121 ILE A O 1
ATOM 1010 N N . ALA A 1 122 ? 14.578 -10.008 4.355 1 77.06 122 ALA A N 1
ATOM 1011 C CA . ALA A 1 122 ? 15.68 -9.328 5.043 1 77.06 122 ALA A CA 1
ATOM 1012 C C . ALA A 1 122 ? 16.844 -9.078 4.098 1 77.06 122 ALA A C 1
ATOM 1014 O O . ALA A 1 122 ? 17.391 -7.977 4.051 1 77.06 122 ALA A O 1
ATOM 1015 N N . VAL A 1 123 ? 17.109 -10.031 3.344 1 78 123 VAL A N 1
ATOM 1016 C CA . VAL A 1 123 ? 18.25 -9.953 2.434 1 78 123 VAL A CA 1
ATOM 1017 C C . VAL A 1 123 ? 17.969 -8.945 1.322 1 78 123 VAL A C 1
ATOM 1019 O O . VAL A 1 123 ? 18.828 -8.148 0.957 1 78 123 VAL A O 1
ATOM 1022 N N . SER A 1 124 ? 16.781 -9 0.873 1 78.75 124 SER A N 1
ATOM 1023 C CA . SER A 1 124 ? 16.391 -8.094 -0.21 1 78.75 124 SER A CA 1
ATOM 1024 C C . SER A 1 124 ? 16.391 -6.645 0.254 1 78.75 124 SER A C 1
ATOM 1026 O O . SER A 1 124 ? 16.859 -5.758 -0.466 1 78.75 124 SER A O 1
ATOM 1028 N N . LEU A 1 125 ? 15.883 -6.453 1.408 1 75.5 125 LEU A N 1
ATOM 1029 C CA . LEU A 1 125 ? 15.867 -5.105 1.968 1 75.5 125 LEU A CA 1
ATOM 1030 C C . LEU A 1 125 ? 17.297 -4.598 2.191 1 75.5 125 LEU A C 1
ATOM 1032 O O . LEU A 1 125 ? 17.594 -3.434 1.916 1 75.5 125 LEU A O 1
ATOM 1036 N N . ASP A 1 126 ? 18.156 -5.465 2.633 1 76 126 ASP A N 1
ATOM 1037 C CA . ASP A 1 126 ? 19.562 -5.121 2.824 1 76 126 ASP A CA 1
ATOM 1038 C C . ASP A 1 126 ? 20.219 -4.762 1.497 1 76 126 ASP A C 1
ATOM 1040 O O . ASP A 1 126 ? 20.953 -3.768 1.407 1 76 126 ASP A O 1
ATOM 1044 N N . ALA A 1 127 ? 19.938 -5.57 0.604 1 75.56 127 ALA A N 1
ATOM 1045 C CA . ALA A 1 127 ? 20.5 -5.336 -0.722 1 75.56 127 ALA A CA 1
ATOM 1046 C C . ALA A 1 127 ? 20.016 -4.008 -1.298 1 75.56 127 ALA A C 1
ATOM 1048 O O . ALA A 1 127 ? 20.781 -3.27 -1.905 1 75.56 127 ALA A O 1
ATOM 1049 N N . PHE A 1 128 ? 18.859 -3.746 -1.05 1 70.75 128 PHE A N 1
ATOM 1050 C CA . PHE A 1 128 ? 18.234 -2.518 -1.533 1 70.75 128 PHE A CA 1
ATOM 1051 C C . PHE A 1 128 ? 18.906 -1.295 -0.913 1 70.75 128 PHE A C 1
ATOM 1053 O O . PHE A 1 128 ? 19.25 -0.347 -1.619 1 70.75 128 PHE A O 1
ATOM 1060 N N . VAL A 1 129 ? 19.094 -1.351 0.335 1 72.88 129 VAL A N 1
ATOM 1061 C CA . VAL A 1 129 ? 19.641 -0.195 1.044 1 72.88 129 VAL A CA 1
ATOM 1062 C C . VAL A 1 129 ? 21.109 -0.01 0.682 1 72.88 129 VAL A C 1
ATOM 1064 O O . VAL A 1 129 ? 21.609 1.114 0.673 1 72.88 129 VAL A O 1
ATOM 1067 N N . SER A 1 130 ? 21.719 -1.05 0.427 1 72.19 130 SER A N 1
ATOM 1068 C CA . SER A 1 130 ? 23.141 -1 0.089 1 72.19 130 SER A CA 1
ATOM 1069 C C . SER A 1 130 ? 23.359 -0.247 -1.217 1 72.19 130 SER A C 1
ATOM 1071 O O . SER A 1 130 ? 24.484 0.191 -1.497 1 72.19 130 SER A O 1
ATOM 1073 N N . PHE A 1 131 ? 22.406 -0.073 -1.978 1 66.88 131 PHE A N 1
ATOM 1074 C CA . PHE A 1 131 ? 22.516 0.623 -3.254 1 66.88 131 PHE A CA 1
ATOM 1075 C C . PHE A 1 131 ? 22.484 2.133 -3.051 1 66.88 131 PHE A C 1
ATOM 1077 O O . PHE A 1 131 ? 22.906 2.893 -3.93 1 66.88 131 PHE A O 1
ATOM 1084 N N . PHE A 1 132 ? 22 2.465 -1.964 1 61.59 132 PHE A N 1
ATOM 1085 C CA . PHE A 1 132 ? 21.906 3.9 -1.723 1 61.59 132 PHE A CA 1
ATOM 1086 C C . PHE A 1 132 ? 23 4.359 -0.761 1 61.59 132 PHE A C 1
ATOM 1088 O O . PHE A 1 132 ? 23.516 5.473 -0.883 1 61.59 132 PHE A O 1
ATOM 1095 N N . MET B 1 1 ? -3.299 32.75 4.184 1 30.7 1 MET B N 1
ATOM 1096 C CA . MET B 1 1 ? -3.67 31.547 3.432 1 30.7 1 MET B CA 1
ATOM 1097 C C . MET B 1 1 ? -2.441 30.719 3.1 1 30.7 1 MET B C 1
ATOM 1099 O O . MET B 1 1 ? -1.565 31.156 2.352 1 30.7 1 MET B O 1
ATOM 1103 N N . GLN B 1 2 ? -1.88 30.031 3.963 1 42.81 2 GLN B N 1
ATOM 1104 C CA . GLN B 1 2 ? -0.623 29.312 3.789 1 42.81 2 GLN B CA 1
ATOM 1105 C C . GLN B 1 2 ? -0.682 28.391 2.578 1 42.81 2 GLN B C 1
ATOM 1107 O O . GLN B 1 2 ? -1.716 27.766 2.311 1 42.81 2 GLN B O 1
ATOM 1112 N N . ASP B 1 3 ? 0.059 28.609 1.605 1 49.56 3 ASP B N 1
ATOM 1113 C CA . ASP B 1 3 ? 0.186 27.875 0.35 1 49.56 3 ASP B CA 1
ATOM 1114 C C . ASP B 1 3 ? 0.254 26.375 0.599 1 49.56 3 ASP B C 1
ATOM 1116 O O . ASP B 1 3 ? 1.271 25.859 1.071 1 49.56 3 ASP B O 1
ATOM 1120 N N . LEU B 1 4 ? -0.939 25.844 0.917 1 53.34 4 LEU B N 1
ATOM 1121 C CA . LEU B 1 4 ? -1.037 24.391 1.096 1 53.34 4 LEU B CA 1
ATOM 1122 C C . LEU B 1 4 ? -0.089 23.672 0.15 1 53.34 4 LEU B C 1
ATOM 1124 O O . LEU B 1 4 ? 0.382 22.562 0.462 1 53.34 4 LEU B O 1
ATOM 1128 N N . LEU B 1 5 ? 0.217 24.391 -0.972 1 52.56 5 LEU B N 1
ATOM 1129 C CA . LEU B 1 5 ? 1.069 23.734 -1.962 1 52.56 5 LEU B CA 1
ATOM 1130 C C . LEU B 1 5 ? 2.543 24.016 -1.672 1 52.56 5 LEU B C 1
ATOM 1132 O O . LEU B 1 5 ? 3.422 23.469 -2.344 1 52.56 5 LEU B O 1
ATOM 1136 N N . TYR B 1 6 ? 2.691 24.922 -0.761 1 53.22 6 TYR B N 1
ATOM 1137 C CA . TYR B 1 6 ? 4.078 25.266 -0.476 1 53.22 6 TYR B CA 1
ATOM 1138 C C . TYR B 1 6 ? 4.883 24.031 -0.076 1 53.22 6 TYR B C 1
ATOM 1140 O O . TYR B 1 6 ? 6.055 23.906 -0.428 1 53.22 6 TYR B O 1
ATOM 1148 N N . ASN B 1 7 ? 4.223 23.109 0.555 1 54.78 7 ASN B N 1
ATOM 1149 C CA . ASN B 1 7 ? 4.945 21.953 1.071 1 54.78 7 ASN B CA 1
ATOM 1150 C C . ASN B 1 7 ? 5.082 20.859 0.015 1 54.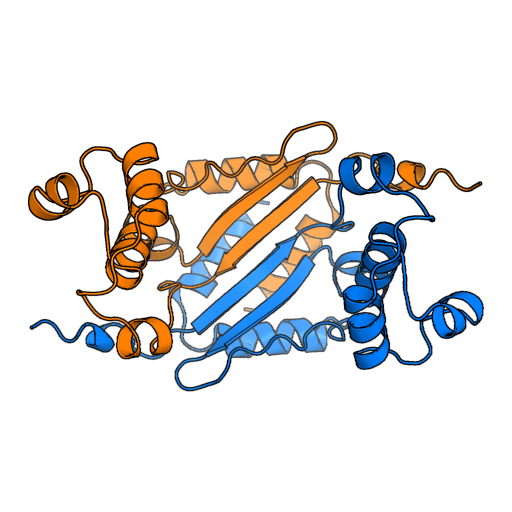78 7 ASN B C 1
ATOM 1152 O O . ASN B 1 7 ? 5.555 19.766 0.311 1 54.78 7 ASN B O 1
ATOM 1156 N N . PHE B 1 8 ? 4.594 21.203 -1.13 1 58.06 8 PHE B N 1
ATOM 1157 C CA . PHE B 1 8 ? 4.719 20.203 -2.174 1 58.06 8 PHE B CA 1
ATOM 1158 C C . PHE B 1 8 ? 6.023 20.359 -2.943 1 58.06 8 PHE B C 1
ATOM 1160 O O . PHE B 1 8 ? 6.051 20.219 -4.168 1 58.06 8 PHE B O 1
ATOM 1167 N N . LYS B 1 9 ? 6.977 20.797 -2.205 1 56.06 9 LYS B N 1
ATOM 1168 C CA . LYS B 1 9 ? 8.258 20.781 -2.902 1 56.06 9 LYS B CA 1
ATOM 1169 C C . LYS B 1 9 ? 8.672 19.359 -3.262 1 56.06 9 LYS B C 1
ATOM 1171 O O . LYS B 1 9 ? 9.211 18.641 -2.426 1 56.06 9 LYS B O 1
ATOM 1176 N N . SER B 1 10 ? 8.211 18.875 -4.477 1 57.16 10 SER B N 1
ATOM 1177 C CA . SER B 1 10 ? 8.469 17.688 -5.285 1 57.16 10 SER B CA 1
ATOM 1178 C C . SER B 1 10 ? 8.195 16.406 -4.5 1 57.16 10 SER B C 1
ATOM 1180 O O . SER B 1 10 ? 9.078 15.562 -4.348 1 57.16 10 SER B O 1
ATOM 1182 N N . PRO B 1 11 ? 6.93 16.5 -3.723 1 61.19 11 PRO B N 1
ATOM 1183 C CA . PRO B 1 11 ? 6.691 15.273 -2.959 1 61.19 11 PRO B CA 1
ATOM 1184 C C . PRO B 1 11 ? 6.293 14.094 -3.844 1 61.19 11 PRO B C 1
ATOM 1186 O O . PRO B 1 11 ? 5.676 14.289 -4.895 1 61.19 11 PRO B O 1
ATOM 1189 N N . SER B 1 12 ? 7.012 12.953 -3.832 1 79.75 12 SER B N 1
ATOM 1190 C CA . SER B 1 12 ? 6.672 11.695 -4.477 1 79.75 12 SER B CA 1
ATOM 1191 C C . SER B 1 12 ? 6.211 10.656 -3.457 1 79.75 12 SER B C 1
ATOM 1193 O O . SER B 1 12 ? 6.605 10.711 -2.291 1 79.75 12 SER B O 1
ATOM 1195 N N . ILE B 1 13 ? 5.238 9.938 -3.75 1 92 13 ILE B N 1
ATOM 1196 C CA . ILE B 1 13 ? 4.676 8.859 -2.936 1 92 13 ILE B CA 1
ATOM 1197 C C . ILE B 1 13 ? 4.887 7.52 -3.631 1 92 13 ILE B C 1
ATOM 1199 O O . ILE B 1 13 ? 4.727 7.41 -4.848 1 92 13 ILE B O 1
ATOM 1203 N N . MET B 1 14 ? 5.266 6.496 -2.84 1 93 14 MET B N 1
ATOM 1204 C CA . MET B 1 14 ? 5.371 5.125 -3.34 1 93 14 MET B CA 1
ATOM 1205 C C . MET B 1 14 ? 4.664 4.152 -2.406 1 93 14 MET B C 1
ATOM 1207 O O . MET B 1 14 ? 4.867 4.188 -1.191 1 93 14 MET B O 1
ATOM 1211 N N . ASP B 1 15 ? 3.801 3.377 -2.947 1 95.19 15 ASP B N 1
ATOM 1212 C CA . ASP B 1 15 ? 3.189 2.266 -2.227 1 95.19 15 ASP B CA 1
ATOM 1213 C C . ASP B 1 15 ? 3.91 0.953 -2.527 1 95.19 15 ASP B C 1
ATOM 1215 O O . ASP B 1 15 ? 4.191 0.646 -3.688 1 95.19 15 ASP B O 1
ATOM 1219 N N . CYS B 1 16 ? 4.219 0.207 -1.473 1 92.94 16 CYS B N 1
ATOM 1220 C CA . CYS B 1 16 ? 4.875 -1.087 -1.622 1 92.94 16 CYS B CA 1
ATOM 1221 C C . CYS B 1 16 ? 4.125 -2.172 -0.859 1 92.94 16 CYS B C 1
ATOM 1223 O O . CYS B 1 16 ? 3.449 -1.885 0.132 1 92.94 16 CYS B O 1
ATOM 1225 N N . LYS B 1 17 ? 4.207 -3.324 -1.39 1 93.69 17 LYS B N 1
ATOM 1226 C CA . LYS B 1 17 ? 3.701 -4.52 -0.725 1 93.69 17 LYS B CA 1
ATOM 1227 C C . LYS B 1 17 ? 4.824 -5.516 -0.451 1 93.69 17 LYS B C 1
ATOM 1229 O O . LYS B 1 17 ? 5.59 -5.859 -1.354 1 93.69 17 LYS B O 1
ATOM 1234 N N . ILE B 1 18 ? 5 -5.898 0.816 1 91.12 18 ILE B N 1
ATOM 1235 C CA . ILE B 1 18 ? 6.094 -6.766 1.248 1 91.12 18 ILE B CA 1
ATOM 1236 C C . ILE B 1 18 ? 5.547 -8.148 1.595 1 91.12 18 ILE B C 1
ATOM 1238 O O . ILE B 1 18 ? 4.543 -8.266 2.299 1 91.12 18 ILE B O 1
ATOM 1242 N N . GLY B 1 19 ? 6.145 -9.148 1.067 1 90.31 19 GLY B N 1
ATOM 1243 C CA . GLY B 1 19 ? 5.793 -10.547 1.254 1 90.31 19 GLY B CA 1
ATOM 1244 C C . GLY B 1 19 ? 6.102 -11.406 0.043 1 90.31 19 GLY B C 1
ATOM 1245 O O . GLY B 1 19 ? 6.062 -10.93 -1.092 1 90.31 19 GLY B O 1
ATOM 1246 N N . GLN B 1 20 ? 6.332 -12.633 0.272 1 87.25 20 GLN B N 1
ATOM 1247 C CA . GLN B 1 20 ? 6.594 -13.547 -0.833 1 87.25 20 GLN B CA 1
ATOM 1248 C C . GLN B 1 20 ? 5.293 -14.039 -1.463 1 87.25 20 GLN B C 1
ATOM 1250 O O . GLN B 1 20 ? 5.262 -14.391 -2.645 1 87.25 20 GLN B O 1
ATOM 1255 N N . ARG B 1 21 ? 4.336 -14.047 -0.68 1 87.94 21 ARG B N 1
ATOM 1256 C CA . ARG B 1 21 ? 2.951 -14.289 -1.07 1 87.94 21 ARG B CA 1
ATOM 1257 C C . ARG B 1 21 ? 2.035 -13.195 -0.538 1 87.94 21 ARG B C 1
ATOM 1259 O O . ARG B 1 21 ? 2.008 -12.93 0.666 1 87.94 21 ARG B O 1
ATOM 1266 N N . THR B 1 22 ? 1.297 -12.602 -1.438 1 90.06 22 THR B N 1
ATOM 1267 C CA . THR B 1 22 ? 0.675 -11.352 -1.019 1 90.06 22 THR B CA 1
ATOM 1268 C C . THR B 1 22 ? -0.842 -11.5 -0.941 1 90.06 22 THR B C 1
ATOM 1270 O O . THR B 1 22 ? -1.575 -10.516 -1.062 1 90.06 22 THR B O 1
ATOM 1273 N N . PHE B 1 23 ? -1.318 -12.773 -0.908 1 88.69 23 PHE B N 1
ATOM 1274 C CA . PHE B 1 23 ? -2.719 -13.055 -0.613 1 88.69 23 PHE B CA 1
ATOM 1275 C C . PHE B 1 23 ? -2.848 -13.953 0.607 1 88.69 23 PHE B C 1
ATOM 1277 O O . PHE B 1 23 ? -1.964 -14.773 0.879 1 88.69 23 PHE B O 1
ATOM 1284 N N . SER B 1 24 ? -3.916 -13.805 1.309 1 86.25 24 SER B N 1
ATOM 1285 C CA . SER B 1 24 ? -4.078 -14.484 2.588 1 86.25 24 SER B CA 1
ATOM 1286 C C . SER B 1 24 ? -4.824 -15.805 2.42 1 86.25 24 SER B C 1
ATOM 1288 O O . SER B 1 24 ? -5.418 -16.062 1.37 1 86.25 24 SER B O 1
ATOM 1290 N N . GLU B 1 25 ? -4.777 -16.469 3.426 1 84.5 25 GLU B N 1
ATOM 1291 C CA . GLU B 1 25 ? -5.484 -17.75 3.465 1 84.5 25 GLU B CA 1
ATOM 1292 C C . GLU B 1 25 ? -6.996 -17.547 3.389 1 84.5 25 GLU B C 1
ATOM 1294 O O . GLU B 1 25 ? -7.711 -18.375 2.82 1 84.5 25 GLU B O 1
ATOM 1299 N N . SER B 1 26 ? -7.414 -16.453 3.953 1 84.75 26 SER B N 1
ATOM 1300 C CA . SER B 1 26 ? -8.844 -16.172 3.941 1 84.75 26 SER B CA 1
ATOM 1301 C C . SER B 1 26 ? -9.359 -15.969 2.52 1 84.75 26 SER B C 1
ATOM 1303 O O . SER B 1 26 ? -10.5 -16.328 2.209 1 84.75 26 SER B O 1
ATOM 1305 N N . GLU B 1 27 ? -8.539 -15.43 1.693 1 84.38 27 GLU B N 1
ATOM 1306 C CA . GLU B 1 27 ? -8.906 -15.305 0.285 1 84.38 27 GLU B CA 1
ATOM 1307 C C . GLU B 1 27 ? -9.102 -16.672 -0.359 1 84.38 27 GLU B C 1
ATOM 1309 O O . GLU B 1 27 ? -10.016 -16.859 -1.164 1 84.38 27 GLU B O 1
ATOM 1314 N N . VAL B 1 28 ? -8.281 -17.578 0.045 1 82.56 28 VAL B N 1
ATOM 1315 C CA . VAL B 1 28 ? -8.328 -18.906 -0.549 1 82.56 28 VAL B CA 1
ATOM 1316 C C . VAL B 1 28 ? -9.539 -19.672 -0.016 1 82.56 28 VAL B C 1
ATOM 1318 O O . VAL B 1 28 ? -10.273 -20.297 -0.784 1 82.56 28 VAL B O 1
ATOM 1321 N N . ILE B 1 29 ? -9.695 -19.609 1.245 1 81.69 29 ILE B N 1
ATOM 1322 C CA . ILE B 1 29 ? -10.773 -20.344 1.904 1 81.69 29 ILE B CA 1
ATOM 1323 C C . ILE B 1 29 ? -12.125 -19.844 1.396 1 81.69 29 ILE B C 1
ATOM 1325 O O . ILE B 1 29 ? -13.047 -20.641 1.181 1 81.69 29 ILE B O 1
ATOM 1329 N N . GLY B 1 30 ? -12.242 -18.578 1.177 1 81.25 30 GLY B N 1
ATOM 1330 C CA . GLY B 1 30 ? -13.508 -17.984 0.766 1 81.25 30 GLY B CA 1
ATOM 1331 C C . GLY B 1 30 ? -13.711 -18.016 -0.736 1 81.25 30 GLY B C 1
ATOM 1332 O O . GLY B 1 30 ? -14.789 -17.656 -1.224 1 81.25 30 GLY B O 1
ATOM 1333 N N . ASP B 1 31 ? -12.703 -18.5 -1.336 1 79.88 31 ASP B N 1
ATOM 1334 C CA . ASP B 1 31 ? -12.773 -18.438 -2.793 1 79.88 31 ASP B CA 1
ATOM 1335 C C . ASP B 1 31 ? -13.547 -19.625 -3.355 1 79.88 31 ASP B C 1
ATOM 1337 O O . ASP B 1 31 ? -13.547 -20.703 -2.762 1 79.88 31 ASP B O 1
ATOM 1341 N N . SER B 1 32 ? -14.398 -19.328 -4.285 1 77.88 32 SER B N 1
ATOM 1342 C CA . SER B 1 32 ? -15.07 -20.359 -5.07 1 77.88 32 SER B CA 1
ATOM 1343 C C . SER B 1 32 ? -14.789 -20.188 -6.559 1 77.88 32 SER B C 1
ATOM 1345 O O . SER B 1 32 ? -14.828 -19.078 -7.082 1 77.88 32 SER B O 1
ATOM 1347 N N . SER B 1 33 ? -14.375 -21.312 -7.184 1 74.62 33 SER B N 1
ATOM 1348 C CA . SER B 1 33 ? -14.141 -21.297 -8.625 1 74.62 33 SER B CA 1
ATOM 1349 C C . SER B 1 33 ? -15.383 -20.828 -9.375 1 74.62 33 SER B C 1
ATOM 1351 O O . SER B 1 33 ? -15.289 -20.406 -10.531 1 74.62 33 SER B O 1
ATOM 1353 N N . GLU B 1 34 ? -16.375 -20.812 -8.672 1 80.69 34 GLU B N 1
ATOM 1354 C CA . GLU B 1 34 ? -17.641 -20.406 -9.305 1 80.69 34 GLU B CA 1
ATOM 1355 C C . GLU B 1 34 ? -17.812 -18.891 -9.258 1 80.69 34 GLU B C 1
ATOM 1357 O O . GLU B 1 34 ? -18.625 -18.328 -10 1 80.69 34 GLU B O 1
ATOM 1362 N N . ASN B 1 35 ? -17.094 -18.25 -8.398 1 89.25 35 ASN B N 1
ATOM 1363 C CA . ASN B 1 35 ? -17.156 -16.797 -8.312 1 89.25 35 ASN B CA 1
ATOM 1364 C C . ASN B 1 35 ? -16.172 -16.141 -9.273 1 89.25 35 ASN B C 1
ATOM 1366 O O . ASN B 1 35 ? -15.016 -15.898 -8.914 1 89.25 35 ASN B O 1
ATOM 1370 N N . ILE B 1 36 ? -16.625 -15.898 -10.445 1 93.19 36 ILE B N 1
ATOM 1371 C CA . ILE B 1 36 ? -15.773 -15.352 -11.5 1 93.19 36 ILE B CA 1
ATOM 1372 C C . ILE B 1 36 ? -15.914 -13.828 -11.539 1 93.19 36 ILE B C 1
ATOM 1374 O O . ILE B 1 36 ? -17.016 -13.297 -11.367 1 93.19 36 ILE B O 1
ATOM 1378 N N . ARG B 1 37 ? -14.805 -13.195 -11.758 1 96.44 37 ARG B N 1
ATOM 1379 C CA . ARG B 1 37 ? -14.727 -11.742 -11.789 1 96.44 37 ARG B CA 1
ATOM 1380 C C . ARG B 1 37 ? -14.258 -11.242 -13.148 1 96.44 37 ARG B C 1
ATOM 1382 O O . ARG B 1 37 ? -13.133 -11.523 -13.562 1 96.44 37 ARG B O 1
ATOM 1389 N N . LYS B 1 38 ? -15.086 -10.492 -13.758 1 97.38 38 LYS B N 1
ATOM 1390 C CA . LYS B 1 38 ? -14.773 -9.938 -15.078 1 97.38 38 LYS B CA 1
ATOM 1391 C C . LYS B 1 38 ? -13.695 -8.859 -14.984 1 97.38 38 LYS B C 1
ATOM 1393 O O . LYS B 1 38 ? -12.836 -8.75 -15.859 1 97.38 38 LYS B O 1
ATOM 1398 N N . ASP B 1 39 ? -13.773 -8.078 -13.961 1 97.75 39 ASP B N 1
ATOM 1399 C CA . ASP B 1 39 ? -12.805 -7.004 -13.797 1 97.75 39 ASP B CA 1
ATOM 1400 C C . ASP B 1 39 ? -11.383 -7.559 -13.656 1 97.75 39 ASP B C 1
ATOM 1402 O O . ASP B 1 39 ? -10.438 -7.016 -14.227 1 97.75 39 ASP B O 1
ATOM 1406 N N . LEU B 1 40 ? -11.266 -8.641 -12.938 1 97.06 40 LEU B N 1
ATOM 1407 C CA . LEU B 1 40 ? -9.953 -9.258 -12.75 1 97.06 40 LEU B CA 1
ATOM 1408 C C . LEU B 1 40 ? -9.469 -9.898 -14.047 1 97.06 40 LEU B C 1
ATOM 1410 O O . LEU B 1 40 ? -8.273 -9.859 -14.344 1 97.06 40 LEU B O 1
ATOM 1414 N N . TYR B 1 41 ? -10.422 -10.422 -14.773 1 97.94 41 TYR B N 1
ATOM 1415 C CA . TYR B 1 41 ? -10.094 -10.969 -16.078 1 97.94 41 TYR B CA 1
ATOM 1416 C C . TYR B 1 41 ? -9.539 -9.891 -17 1 97.94 41 TYR B C 1
ATOM 1418 O O . TYR B 1 41 ? -8.508 -10.086 -17.656 1 97.94 41 TYR B O 1
ATOM 1426 N N . LEU B 1 42 ? -10.156 -8.773 -17.031 1 97.69 42 LEU B N 1
ATOM 1427 C CA . LEU B 1 42 ? -9.703 -7.672 -17.875 1 97.69 42 LEU B CA 1
ATOM 1428 C C . LEU B 1 42 ? -8.336 -7.172 -17.422 1 97.69 42 LEU B C 1
ATOM 1430 O O . LEU B 1 42 ? -7.488 -6.848 -18.266 1 97.69 42 LEU B O 1
ATOM 1434 N N . LYS B 1 43 ? -8.156 -7.102 -16.188 1 95.88 43 LYS B N 1
ATOM 1435 C CA . LYS B 1 43 ? -6.852 -6.695 -15.672 1 95.88 43 LYS B CA 1
ATOM 1436 C C . LYS B 1 43 ? -5.766 -7.676 -16.094 1 95.88 43 LYS B C 1
ATOM 1438 O O . LYS B 1 43 ? -4.68 -7.266 -16.516 1 95.88 43 LYS B O 1
ATOM 1443 N N . MET B 1 44 ? -6.055 -8.914 -15.984 1 96.5 44 MET B N 1
ATOM 1444 C CA . MET B 1 44 ? -5.129 -9.961 -16.406 1 96.5 44 MET B CA 1
ATOM 1445 C C . MET B 1 44 ? -4.824 -9.844 -17.891 1 96.5 44 MET B C 1
ATOM 1447 O O . MET B 1 44 ? -3.66 -9.852 -18.297 1 96.5 44 MET B O 1
ATOM 1451 N N . MET B 1 45 ? -5.777 -9.562 -18.656 1 96.62 45 MET B N 1
ATOM 1452 C CA . MET B 1 45 ? -5.66 -9.445 -20.109 1 96.62 45 MET B CA 1
ATOM 1453 C C . MET B 1 45 ? -4.812 -8.234 -20.484 1 96.62 45 MET B C 1
ATOM 1455 O O . MET B 1 45 ? -4.023 -8.297 -21.422 1 96.62 45 MET B O 1
ATOM 1459 N N . SER B 1 46 ? -4.977 -7.262 -19.766 1 94.94 46 SER B N 1
ATOM 1460 C CA . SER B 1 46 ? -4.238 -6.035 -20.047 1 94.94 46 SER B CA 1
ATOM 1461 C C . SER B 1 46 ? -2.746 -6.211 -19.781 1 94.94 46 SER B C 1
ATOM 1463 O O . SER B 1 46 ? -1.916 -5.586 -20.453 1 94.94 46 SER B O 1
ATOM 1465 N N . THR B 1 47 ? -2.43 -7.043 -18.906 1 93.12 47 THR B N 1
ATOM 1466 C CA . THR B 1 47 ? -1.042 -7.246 -18.5 1 93.12 47 THR B CA 1
ATOM 1467 C C . THR B 1 47 ? -0.398 -8.359 -19.328 1 93.12 47 THR B C 1
ATOM 1469 O O . THR B 1 47 ? 0.751 -8.234 -19.75 1 93.12 47 THR B O 1
ATOM 1472 N N . SER B 1 48 ? -1.178 -9.391 -19.484 1 94.44 48 SER B N 1
ATOM 1473 C CA . SER B 1 48 ? -0.701 -10.57 -20.203 1 94.44 48 SER B CA 1
ATOM 1474 C C . SER B 1 48 ? -1.848 -11.297 -20.906 1 94.44 48 SER B C 1
ATOM 1476 O O . SER B 1 48 ? -2.439 -12.219 -20.344 1 94.44 48 SER B O 1
ATOM 1478 N N . PRO B 1 49 ? -2.084 -10.938 -22.094 1 95.31 49 PRO B N 1
ATOM 1479 C CA . PRO B 1 49 ? -3.24 -11.477 -22.812 1 95.31 49 PRO B CA 1
ATOM 1480 C C . PRO B 1 49 ? -3.205 -13 -22.938 1 95.31 49 PRO B C 1
ATOM 1482 O O . PRO B 1 49 ? -4.242 -13.625 -23.156 1 95.31 49 PRO B O 1
ATOM 1485 N N . ASN B 1 50 ? -2.1 -13.602 -22.719 1 96 50 ASN B N 1
ATOM 1486 C CA . ASN B 1 50 ? -1.977 -15.047 -22.875 1 96 50 ASN B CA 1
ATOM 1487 C C . ASN B 1 50 ? -2.068 -15.758 -21.516 1 96 50 ASN B C 1
ATOM 1489 O O . ASN B 1 50 ? -2.021 -16.984 -21.453 1 96 50 ASN B O 1
ATOM 1493 N N . ALA B 1 51 ? -2.273 -15.039 -20.516 1 96.75 51 ALA B N 1
ATOM 1494 C CA . ALA B 1 51 ? -2.277 -15.617 -19.172 1 96.75 51 ALA B CA 1
ATOM 1495 C C . ALA B 1 51 ? -3.57 -16.391 -18.922 1 96.75 51 ALA B C 1
ATOM 1497 O O . ALA B 1 51 ? -3.541 -17.5 -18.359 1 96.75 51 ALA B O 1
ATOM 1498 N N . PRO B 1 52 ? -4.73 -15.945 -19.328 1 97.31 52 PRO B N 1
ATOM 1499 C CA . PRO B 1 52 ? -5.949 -16.719 -19.094 1 97.31 52 PRO B CA 1
ATOM 1500 C C . PRO B 1 52 ? -5.996 -18.016 -19.906 1 97.31 52 PRO B C 1
ATOM 1502 O O . PRO B 1 52 ? -5.48 -18.062 -21.016 1 97.31 52 PRO B O 1
ATOM 1505 N N . THR B 1 53 ? -6.535 -18.969 -19.312 1 97.12 53 THR B N 1
ATOM 1506 C CA . THR B 1 53 ? -6.738 -20.234 -20.031 1 97.12 53 THR B CA 1
ATOM 1507 C C . THR B 1 53 ? -7.852 -20.078 -21.078 1 97.12 53 THR B C 1
ATOM 1509 O O . THR B 1 53 ? -8.562 -19.078 -21.094 1 97.12 53 THR B O 1
ATOM 1512 N N . GLU B 1 54 ? -8.047 -21.094 -21.844 1 97.19 54 GLU B N 1
ATOM 1513 C CA . GLU B 1 54 ? -9.133 -21.094 -22.812 1 97.19 54 GLU B CA 1
ATOM 1514 C C . GLU B 1 54 ? -10.492 -20.969 -22.125 1 97.19 54 GLU B C 1
ATOM 1516 O O . GLU B 1 54 ? -11.352 -20.203 -22.578 1 97.19 54 GLU B O 1
ATOM 1521 N N . ARG B 1 55 ? -10.68 -21.672 -21.078 1 95.56 55 ARG B N 1
ATOM 1522 C CA . ARG B 1 55 ? -11.93 -21.609 -20.328 1 95.56 55 ARG B CA 1
ATOM 1523 C C . ARG B 1 55 ? -12.164 -20.188 -19.797 1 95.56 55 ARG B C 1
ATOM 1525 O O . ARG B 1 55 ? -13.273 -19.656 -19.906 1 95.56 55 ARG B O 1
ATOM 1532 N N . GLU B 1 56 ? -11.172 -19.625 -19.297 1 96.94 56 GLU B N 1
ATOM 1533 C CA . GLU B 1 56 ? -11.266 -18.266 -18.75 1 96.94 56 GLU B CA 1
ATOM 1534 C C . GLU B 1 56 ? -11.578 -17.25 -19.844 1 96.94 56 GLU B C 1
ATOM 1536 O O . GLU B 1 56 ? -12.312 -16.297 -19.625 1 96.94 56 GLU B O 1
ATOM 1541 N N . HIS B 1 57 ? -11.055 -17.469 -21.031 1 97.31 57 HIS B N 1
ATOM 1542 C CA . HIS B 1 57 ? -11.383 -16.609 -22.172 1 97.31 57 HIS B CA 1
ATOM 1543 C C . HIS B 1 57 ? -12.852 -16.75 -22.547 1 97.31 57 HIS B C 1
ATOM 1545 O O . HIS B 1 57 ? -13.516 -15.742 -22.828 1 97.31 57 HIS B O 1
ATOM 1551 N N . ARG B 1 58 ? -13.258 -17.906 -22.516 1 96.44 58 ARG B N 1
ATOM 1552 C CA . ARG B 1 58 ? -14.656 -18.141 -22.875 1 96.44 58 ARG B CA 1
ATOM 1553 C C . ARG B 1 58 ? -15.602 -17.5 -21.875 1 96.44 58 ARG B C 1
ATOM 1555 O O . ARG B 1 58 ? -16.609 -16.891 -22.266 1 96.44 58 ARG B O 1
ATOM 1562 N N . GLU B 1 59 ? -15.25 -17.609 -20.625 1 96.06 59 GLU B N 1
ATOM 1563 C CA . GLU B 1 59 ? -16.109 -17.109 -19.547 1 96.06 59 GLU B CA 1
ATOM 1564 C C . GLU B 1 59 ? -15.883 -15.625 -19.297 1 96.06 59 GLU B C 1
ATOM 1566 O O . GLU B 1 59 ? -16.672 -14.977 -18.609 1 96.06 59 GLU B O 1
ATOM 1571 N N . LYS B 1 60 ? -14.805 -15.164 -19.875 1 97.12 60 LYS B N 1
ATOM 1572 C CA . LYS B 1 60 ? -14.414 -13.773 -19.688 1 97.12 60 LYS B CA 1
ATOM 1573 C C . LYS B 1 60 ? -14.359 -13.422 -18.203 1 97.12 60 LYS B C 1
ATOM 1575 O O . LYS B 1 60 ? -14.93 -12.414 -17.766 1 97.12 60 LYS B O 1
ATOM 1580 N N . GLY B 1 61 ? -13.742 -14.344 -17.469 1 97.38 61 GLY B N 1
ATOM 1581 C CA . GLY B 1 61 ? -13.664 -14.18 -16.031 1 97.38 61 GLY B CA 1
ATOM 1582 C C . GLY B 1 61 ? -12.633 -15.086 -15.383 1 97.38 61 GLY B C 1
ATOM 1583 O O . GLY B 1 61 ? -12.258 -16.109 -15.953 1 97.38 61 GLY B O 1
ATOM 1584 N N . VAL B 1 62 ? -12.141 -14.695 -14.227 1 96.94 62 VAL B N 1
ATOM 1585 C CA . VAL B 1 62 ? -11.25 -15.508 -13.406 1 96.94 62 VAL B CA 1
ATOM 1586 C C . VAL B 1 62 ? -11.641 -15.383 -11.938 1 96.94 62 VAL B C 1
ATOM 1588 O O . VAL B 1 62 ? -12.242 -14.383 -11.531 1 96.94 62 VAL B O 1
ATOM 1591 N N . SER B 1 63 ? -11.352 -16.391 -11.172 1 94.94 63 SER B N 1
ATOM 1592 C CA . SER B 1 63 ? -11.57 -16.281 -9.734 1 94.94 63 SER B CA 1
ATOM 1593 C C . SER B 1 63 ? -10.539 -15.352 -9.094 1 94.94 63 SER B C 1
ATOM 1595 O O . SER B 1 63 ? -9.469 -15.133 -9.656 1 94.94 63 SER B O 1
ATOM 1597 N N . LYS B 1 64 ? -10.859 -14.805 -7.98 1 93.94 64 LYS B N 1
ATOM 1598 C CA . LYS B 1 64 ? -9.945 -13.906 -7.277 1 93.94 64 LYS B CA 1
ATOM 1599 C C . LYS B 1 64 ? -8.641 -14.617 -6.926 1 93.94 64 LYS B C 1
ATOM 1601 O O . LYS B 1 64 ? -7.559 -14.086 -7.18 1 93.94 64 LYS B O 1
ATOM 1606 N N . VAL B 1 65 ? -8.703 -15.836 -6.43 1 92.12 65 VAL B N 1
ATOM 1607 C CA . VAL B 1 65 ? -7.516 -16.562 -6.008 1 92.12 65 VAL B CA 1
ATOM 1608 C C . VAL B 1 65 ? -6.637 -16.875 -7.219 1 92.12 65 VAL B C 1
ATOM 1610 O O . VAL B 1 65 ? -5.414 -16.734 -7.156 1 92.12 65 VAL B O 1
ATOM 1613 N N . ARG B 1 66 ? -7.293 -17.25 -8.312 1 93.25 66 ARG B N 1
ATOM 1614 C CA . ARG B 1 66 ? -6.562 -17.469 -9.555 1 93.25 66 ARG B CA 1
ATOM 1615 C C . ARG B 1 66 ? -5.809 -16.219 -9.984 1 93.25 66 ARG B C 1
ATOM 1617 O O . ARG B 1 66 ? -4.641 -16.297 -10.367 1 93.25 66 ARG B O 1
ATOM 1624 N N . TYR B 1 67 ? -6.402 -15.164 -9.898 1 95.12 67 TYR B N 1
ATOM 1625 C CA . TYR B 1 67 ? -5.777 -13.898 -10.273 1 95.12 67 TYR B CA 1
ATOM 1626 C C . TYR B 1 67 ? -4.629 -13.562 -9.328 1 95.12 67 TYR B C 1
ATOM 1628 O O . TYR B 1 67 ? -3.539 -13.195 -9.773 1 95.12 67 TYR B O 1
ATOM 1636 N N . LEU B 1 68 ? -4.91 -13.672 -8.039 1 93.19 68 LEU B N 1
ATOM 1637 C CA . LEU B 1 68 ? -3.924 -13.281 -7.043 1 93.19 68 LEU B CA 1
ATOM 1638 C C . LEU B 1 68 ? -2.68 -14.156 -7.137 1 93.19 68 LEU B C 1
ATOM 1640 O O . LEU B 1 68 ? -1.556 -13.664 -7.023 1 93.19 68 LEU B O 1
ATOM 1644 N N . GLN B 1 69 ? -2.881 -15.375 -7.301 1 91.06 69 GLN B N 1
ATOM 1645 C CA . GLN B 1 69 ? -1.764 -16.297 -7.473 1 91.06 69 GLN B CA 1
ATOM 1646 C C . GLN B 1 69 ? -0.952 -15.953 -8.719 1 91.06 69 GLN B C 1
ATOM 1648 O O . GLN B 1 69 ? 0.279 -15.906 -8.672 1 91.06 69 GLN B O 1
ATOM 1653 N N . TRP B 1 70 ? -1.611 -15.734 -9.758 1 94.06 70 TRP B N 1
ATOM 1654 C CA . TRP B 1 70 ? -0.957 -15.344 -11 1 94.06 70 TRP B CA 1
ATOM 1655 C C . TRP B 1 70 ? -0.202 -14.031 -10.828 1 94.06 70 TRP B C 1
ATOM 1657 O O . TRP B 1 70 ? 0.954 -13.914 -11.242 1 94.06 70 TRP B O 1
ATOM 1667 N N . ARG B 1 71 ? -0.766 -13.039 -10.258 1 93.31 71 ARG B N 1
ATOM 1668 C CA . ARG B 1 71 ? -0.159 -11.727 -10.047 1 93.31 71 ARG B CA 1
ATOM 1669 C C . ARG B 1 71 ? 1.164 -11.852 -9.297 1 93.31 71 ARG B C 1
ATOM 1671 O O . ARG B 1 71 ? 2.143 -11.18 -9.641 1 93.31 71 ARG B O 1
ATOM 1678 N N . ASP B 1 72 ? 1.152 -12.695 -8.32 1 91.44 72 ASP B N 1
ATOM 1679 C CA . ASP B 1 72 ? 2.381 -12.891 -7.551 1 91.44 72 ASP B CA 1
ATOM 1680 C C . ASP B 1 72 ? 3.486 -13.477 -8.43 1 91.44 72 ASP B C 1
ATOM 1682 O O . ASP B 1 72 ? 4.664 -13.156 -8.25 1 91.44 72 ASP B O 1
ATOM 1686 N N . THR B 1 73 ? 3.172 -14.273 -9.391 1 90.94 73 THR B N 1
ATOM 1687 C CA . THR B 1 73 ? 4.18 -14.938 -10.203 1 90.94 73 THR B CA 1
ATOM 1688 C C . THR B 1 73 ? 4.824 -13.961 -11.18 1 90.94 73 THR B C 1
ATOM 1690 O O . THR B 1 73 ? 5.961 -14.164 -11.617 1 90.94 73 THR B O 1
ATOM 1693 N N . ILE B 1 74 ? 4.113 -12.922 -11.516 1 91.12 74 ILE B N 1
ATOM 1694 C CA . ILE B 1 74 ? 4.637 -12 -12.516 1 91.12 74 ILE B CA 1
ATOM 1695 C C . ILE B 1 74 ? 5.238 -10.773 -11.828 1 91.12 74 ILE B C 1
ATOM 1697 O O . ILE B 1 74 ? 5.641 -9.82 -12.492 1 91.12 74 ILE B O 1
ATOM 1701 N N . SER B 1 75 ? 5.199 -10.711 -10.57 1 90.81 75 SER B N 1
ATOM 1702 C CA . SER B 1 75 ? 5.73 -9.586 -9.805 1 90.81 75 SER B CA 1
ATOM 1703 C C . SER B 1 75 ? 7.062 -9.945 -9.156 1 90.81 75 SER B C 1
ATOM 1705 O O . SER B 1 75 ? 7.516 -11.094 -9.25 1 90.81 75 SER B O 1
ATOM 1707 N N . SER B 1 76 ? 7.66 -8.977 -8.5 1 91.19 76 SER B N 1
ATOM 1708 C CA . SER B 1 76 ? 8.938 -9.172 -7.816 1 91.19 76 SER B CA 1
ATOM 1709 C C . SER B 1 76 ? 8.742 -9.82 -6.453 1 91.19 76 SER B C 1
ATOM 1711 O O . SER B 1 76 ? 9.711 -10.227 -5.805 1 91.19 76 SER B O 1
ATOM 1713 N N . THR B 1 77 ? 7.492 -10 -6.066 1 89.19 77 THR B N 1
ATOM 1714 C CA . THR B 1 77 ? 7.234 -10.492 -4.715 1 89.19 77 THR B CA 1
ATOM 1715 C C . THR B 1 77 ? 7.801 -11.898 -4.535 1 89.19 77 THR B C 1
ATOM 1717 O O . THR B 1 77 ? 8.422 -12.195 -3.512 1 89.19 77 THR B O 1
ATOM 1720 N N . ALA B 1 78 ? 7.609 -12.719 -5.492 1 84 78 ALA B N 1
ATOM 1721 C CA . ALA B 1 78 ? 8 -14.117 -5.367 1 84 78 ALA B CA 1
ATOM 1722 C C . ALA B 1 78 ? 9.508 -14.258 -5.211 1 84 78 ALA B C 1
ATOM 1724 O O . ALA B 1 78 ? 9.984 -15.055 -4.398 1 84 78 ALA B O 1
ATOM 1725 N N . GLU B 1 79 ? 10.258 -13.43 -5.844 1 86 79 GLU B N 1
ATOM 1726 C CA . GLU B 1 79 ? 11.711 -13.586 -5.871 1 86 79 GLU B CA 1
ATOM 1727 C C . GLU B 1 79 ? 12.383 -12.695 -4.832 1 86 79 GLU B C 1
ATOM 1729 O O . GLU B 1 79 ? 13.367 -13.094 -4.203 1 86 79 GLU B O 1
ATOM 1734 N N . TYR B 1 80 ? 11.844 -11.539 -4.629 1 87.31 80 TYR B N 1
ATOM 1735 C CA . TYR B 1 80 ? 12.555 -10.562 -3.816 1 87.31 80 TYR B CA 1
ATOM 1736 C C . TYR B 1 80 ? 11.773 -10.219 -2.557 1 87.31 80 TYR B C 1
ATOM 1738 O O . TYR B 1 80 ? 12.258 -9.484 -1.693 1 87.31 80 TYR B O 1
ATOM 1746 N N . GLY B 1 81 ? 10.578 -10.641 -2.459 1 87.81 81 GLY B N 1
ATOM 1747 C CA . GLY B 1 81 ? 9.812 -10.492 -1.234 1 87.81 81 GLY B CA 1
ATOM 1748 C C . GLY B 1 81 ? 9.133 -9.141 -1.112 1 87.81 81 GLY B C 1
ATOM 1749 O O . GLY B 1 81 ? 8.766 -8.719 -0.014 1 87.81 81 GLY B O 1
ATOM 1750 N N . PHE B 1 82 ? 9.102 -8.414 -2.154 1 88.81 82 PHE B N 1
ATOM 1751 C CA . PHE B 1 82 ? 8.359 -7.156 -2.168 1 88.81 82 PHE B CA 1
ATOM 1752 C C . PHE B 1 82 ? 8.055 -6.723 -3.598 1 88.81 82 PHE B C 1
ATOM 1754 O O . PHE B 1 82 ? 8.68 -7.203 -4.543 1 88.81 82 PHE B O 1
ATOM 1761 N N . ARG B 1 83 ? 7.07 -5.82 -3.721 1 92.56 83 ARG B N 1
ATOM 1762 C CA . ARG B 1 83 ? 6.816 -5.203 -5.02 1 92.56 83 ARG B CA 1
ATOM 1763 C C . ARG B 1 83 ? 6.344 -3.76 -4.855 1 92.56 83 ARG B C 1
ATOM 1765 O O . ARG B 1 83 ? 5.844 -3.381 -3.795 1 92.56 83 ARG B O 1
ATOM 1772 N N . ILE B 1 84 ? 6.57 -3.029 -5.887 1 93.56 84 ILE B N 1
ATOM 1773 C CA . ILE B 1 84 ? 6.035 -1.676 -5.973 1 93.56 84 ILE B CA 1
ATOM 1774 C C . ILE B 1 84 ? 4.605 -1.718 -6.508 1 93.56 84 ILE B C 1
ATOM 1776 O O . ILE B 1 84 ? 4.332 -2.373 -7.516 1 93.56 84 ILE B O 1
ATOM 1780 N N . GLU B 1 85 ? 3.752 -1.077 -5.875 1 94.88 85 GLU B N 1
AT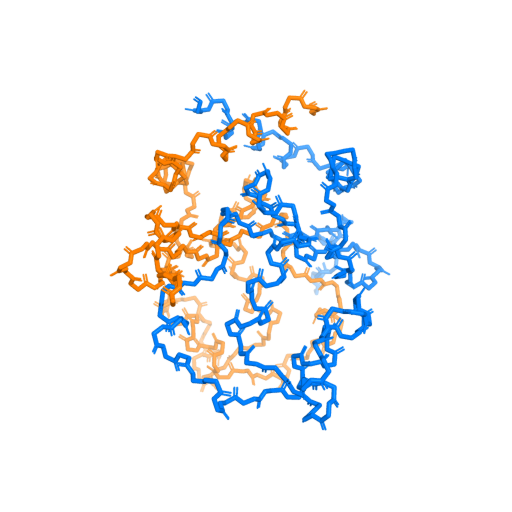OM 1781 C CA . GLU B 1 85 ? 2.357 -1.039 -6.305 1 94.88 85 GLU B CA 1
ATOM 1782 C C . GLU B 1 85 ? 2.068 0.218 -7.121 1 94.88 85 GLU B C 1
ATOM 1784 O O . GLU B 1 85 ? 1.367 0.16 -8.133 1 94.88 85 GLU B O 1
ATOM 1789 N N . ALA B 1 86 ? 2.6 1.306 -6.695 1 94.94 86 ALA B N 1
ATOM 1790 C CA . ALA B 1 86 ? 2.34 2.578 -7.359 1 94.94 86 ALA B CA 1
ATOM 1791 C C . ALA B 1 86 ? 3.375 3.627 -6.961 1 94.94 86 ALA B C 1
ATOM 1793 O O . ALA B 1 86 ? 3.92 3.582 -5.859 1 94.94 86 ALA B O 1
ATOM 1794 N N . ILE B 1 87 ? 3.617 4.535 -7.848 1 92.5 87 ILE B N 1
ATOM 1795 C CA . ILE B 1 87 ? 4.438 5.711 -7.578 1 92.5 87 ILE B CA 1
ATOM 1796 C C . ILE B 1 87 ? 3.709 6.969 -8.055 1 92.5 87 ILE B C 1
ATOM 1798 O O . ILE B 1 87 ? 3.172 6.996 -9.164 1 92.5 87 ILE B O 1
ATOM 1802 N N . LYS B 1 88 ? 3.553 7.887 -7.199 1 92.06 88 LYS B N 1
ATOM 1803 C CA . LYS B 1 88 ? 3.062 9.219 -7.539 1 92.06 88 LYS B CA 1
ATOM 1804 C C . LYS B 1 88 ? 4.172 10.258 -7.422 1 92.06 88 LYS B C 1
ATOM 1806 O O . LYS B 1 88 ? 4.734 10.453 -6.344 1 92.06 88 LYS B O 1
ATOM 1811 N N . THR B 1 89 ? 4.516 10.812 -8.555 1 86 89 THR B N 1
ATOM 1812 C CA . THR B 1 89 ? 5.48 11.906 -8.617 1 86 89 THR B CA 1
ATOM 1813 C C . THR B 1 89 ? 4.773 13.234 -8.828 1 86 89 THR B C 1
ATOM 1815 O O . THR B 1 89 ? 3.766 13.305 -9.531 1 86 89 THR B O 1
ATOM 1818 N N . PHE B 1 90 ? 5.34 14.188 -8.211 1 81.81 90 PHE B N 1
ATOM 1819 C CA . PHE B 1 90 ? 4.742 15.516 -8.312 1 81.81 90 PHE B CA 1
ATOM 1820 C C . PHE B 1 90 ? 4.512 15.891 -9.773 1 81.81 90 PHE B C 1
ATOM 1822 O O . PHE B 1 90 ? 5.402 15.734 -10.609 1 81.81 90 PHE B O 1
ATOM 1829 N N . GLY B 1 91 ? 3.316 16.375 -10 1 82.38 91 GLY B N 1
ATOM 1830 C CA . GLY B 1 91 ? 2.986 16.875 -11.32 1 82.38 91 GLY B CA 1
ATOM 1831 C C . GLY B 1 91 ? 2.676 15.781 -12.32 1 82.38 91 GLY B C 1
ATOM 1832 O O . GLY B 1 91 ? 2.342 16.062 -13.477 1 82.38 91 GLY B O 1
ATOM 1833 N N . GLU B 1 92 ? 2.793 14.531 -11.938 1 85.62 92 GLU B N 1
ATOM 1834 C CA . GLU B 1 92 ? 2.562 13.414 -12.844 1 85.62 92 GLU B CA 1
ATOM 1835 C C . GLU B 1 92 ? 1.408 12.539 -12.367 1 85.62 92 GLU B C 1
ATOM 1837 O O . GLU B 1 92 ? 1.004 12.617 -11.203 1 85.62 92 GLU B O 1
ATOM 1842 N N . SER B 1 93 ? 0.883 11.898 -13.32 1 89.44 93 SER B N 1
ATOM 1843 C CA . SER B 1 93 ? -0.119 10.906 -12.953 1 89.44 93 SER B CA 1
ATOM 1844 C C . SER B 1 93 ? 0.506 9.75 -12.164 1 89.44 93 SER B C 1
ATOM 1846 O O . 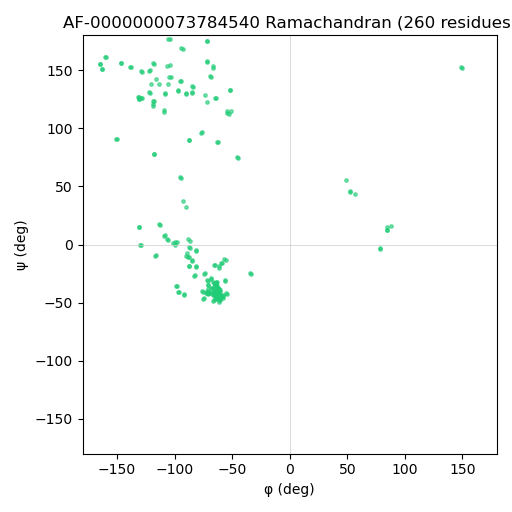SER B 1 93 ? 1.705 9.492 -12.281 1 89.44 93 SER B O 1
ATOM 1848 N N . THR B 1 94 ? -0.364 9.203 -11.398 1 91.12 94 THR B N 1
ATOM 1849 C CA . THR B 1 94 ? 0.089 8.039 -10.648 1 91.12 94 THR B CA 1
ATOM 1850 C C . THR B 1 94 ? 0.438 6.895 -11.594 1 91.12 94 THR B C 1
ATOM 1852 O O . THR B 1 94 ? -0.343 6.559 -12.484 1 91.12 94 THR B O 1
ATOM 1855 N N . ARG B 1 95 ? 1.654 6.367 -11.477 1 92.06 95 ARG B N 1
ATOM 1856 C CA . ARG B 1 95 ? 2.076 5.184 -12.227 1 92.06 95 ARG B CA 1
ATOM 1857 C C . ARG B 1 95 ? 1.775 3.91 -11.445 1 92.06 95 ARG B C 1
ATOM 1859 O O . ARG B 1 95 ? 2.055 3.828 -10.242 1 92.06 95 ARG B O 1
ATOM 1866 N N . LYS B 1 96 ? 1.137 2.98 -12.109 1 92.19 96 LYS B N 1
ATOM 1867 C CA . LYS B 1 96 ? 0.769 1.721 -11.461 1 92.19 96 LYS B CA 1
ATOM 1868 C C . LYS B 1 96 ? 1.188 0.527 -12.32 1 92.19 96 LYS B C 1
ATOM 1870 O O . LYS B 1 96 ? 0.725 -0.594 -12.094 1 92.19 96 LYS B O 1
ATOM 1875 N N . ASP B 1 97 ? 2.045 0.81 -13.266 1 90.38 97 ASP B N 1
ATOM 1876 C CA . ASP B 1 97 ? 2.424 -0.225 -14.219 1 90.38 97 ASP B CA 1
ATOM 1877 C C . ASP B 1 97 ? 3.707 -0.93 -13.789 1 90.38 97 ASP B C 1
ATOM 1879 O O . ASP B 1 97 ? 4.672 -1.001 -14.555 1 90.38 97 ASP B O 1
ATOM 1883 N N . PHE B 1 98 ? 3.645 -1.496 -12.578 1 92.88 98 PHE B N 1
ATOM 1884 C CA . PHE B 1 98 ? 4.852 -2.125 -12.047 1 92.88 98 PHE B CA 1
ATOM 1885 C C . PHE B 1 98 ? 4.707 -3.641 -12.031 1 92.88 98 PHE B C 1
ATOM 1887 O O . PHE B 1 98 ? 5.562 -4.344 -11.492 1 92.88 98 PHE B O 1
ATOM 1894 N N . GLN B 1 99 ? 3.615 -4.102 -12.617 1 88.25 99 GLN B N 1
ATOM 1895 C CA . GLN B 1 99 ? 3.322 -5.531 -12.633 1 88.25 99 GLN B CA 1
ATOM 1896 C C . GLN B 1 99 ? 4.414 -6.309 -13.359 1 88.25 99 GLN B C 1
ATOM 1898 O O . GLN B 1 99 ? 4.625 -7.492 -13.086 1 88.25 99 GLN B O 1
ATOM 1903 N N . HIS B 1 100 ? 5.152 -5.594 -14.156 1 85.12 100 HIS B N 1
ATOM 1904 C CA . HIS B 1 100 ? 6.18 -6.277 -14.938 1 85.12 100 HIS B CA 1
ATOM 1905 C C . HIS B 1 100 ? 7.57 -5.996 -14.383 1 85.12 100 HIS B C 1
ATOM 1907 O O . HIS B 1 100 ? 8.578 -6.355 -15 1 85.12 100 HIS B O 1
ATOM 1913 N N . THR B 1 101 ? 7.629 -5.328 -13.352 1 87.81 101 THR B N 1
ATOM 1914 C CA . THR B 1 101 ? 8.914 -5.086 -12.703 1 87.81 101 THR B CA 1
ATOM 1915 C C . THR B 1 101 ? 9.383 -6.324 -11.938 1 87.81 101 THR B C 1
ATOM 1917 O O . THR B 1 101 ? 8.852 -6.633 -10.875 1 87.81 101 THR B O 1
ATOM 1920 N N . HIS B 1 102 ? 10.227 -7.113 -12.555 1 83.19 102 HIS B N 1
ATOM 1921 C CA . HIS B 1 102 ? 10.57 -8.375 -11.906 1 83.19 102 HIS B CA 1
ATOM 1922 C C . HIS B 1 102 ? 12.078 -8.578 -11.852 1 83.19 102 HIS B C 1
ATOM 1924 O O . HIS B 1 102 ? 12.555 -9.57 -11.297 1 83.19 102 HIS B O 1
ATOM 1930 N N . THR B 1 103 ? 12.828 -7.617 -12.391 1 87.5 103 THR B N 1
ATOM 1931 C CA . THR B 1 103 ? 14.273 -7.734 -12.266 1 87.5 103 THR B CA 1
ATOM 1932 C C . THR B 1 103 ? 14.805 -6.773 -11.211 1 87.5 103 THR B C 1
ATOM 1934 O O . THR B 1 103 ? 14.234 -5.703 -10.992 1 87.5 103 THR B O 1
ATOM 1937 N N . TRP B 1 104 ? 15.891 -7.18 -10.711 1 86.88 104 TRP B N 1
ATOM 1938 C CA . TRP B 1 104 ? 16.516 -6.391 -9.656 1 86.88 104 TRP B CA 1
ATOM 1939 C C . TRP B 1 104 ? 16.938 -5.02 -10.172 1 86.88 104 TRP B C 1
ATOM 1941 O O . TRP B 1 104 ? 16.734 -4.004 -9.508 1 86.88 104 TRP B O 1
ATOM 1951 N N . ASN B 1 105 ? 17.453 -4.992 -11.359 1 87.75 105 ASN B N 1
ATOM 1952 C CA . ASN B 1 105 ? 17.906 -3.729 -11.938 1 87.75 105 ASN B CA 1
ATOM 1953 C C . ASN B 1 105 ? 16.75 -2.76 -12.133 1 87.75 105 ASN B C 1
ATOM 1955 O O . ASN B 1 105 ? 16.875 -1.564 -11.852 1 87.75 105 ASN B O 1
ATOM 1959 N N . GLU B 1 106 ? 15.633 -3.248 -12.586 1 89.12 106 GLU B N 1
ATOM 1960 C CA . GLU B 1 106 ? 14.461 -2.402 -12.758 1 89.12 106 GLU B CA 1
ATOM 1961 C C . GLU B 1 106 ? 13.953 -1.866 -11.422 1 89.12 106 GLU B C 1
ATOM 1963 O O . GLU B 1 106 ? 13.609 -0.688 -11.312 1 89.12 106 GLU B O 1
ATOM 1968 N N . ILE B 1 107 ? 13.961 -2.734 -10.453 1 88.25 107 ILE B N 1
ATOM 1969 C CA . ILE B 1 107 ? 13.5 -2.365 -9.117 1 88.25 107 ILE B CA 1
ATOM 1970 C C . ILE B 1 107 ? 14.383 -1.253 -8.562 1 88.25 107 ILE B C 1
ATOM 1972 O O . ILE B 1 107 ? 13.883 -0.214 -8.125 1 88.25 107 ILE B O 1
ATOM 1976 N N . ILE B 1 108 ? 15.633 -1.407 -8.625 1 84.75 108 ILE B N 1
ATOM 1977 C CA . ILE B 1 108 ? 16.594 -0.451 -8.102 1 84.75 108 ILE B CA 1
ATOM 1978 C C . ILE B 1 108 ? 16.469 0.875 -8.852 1 84.75 108 ILE B C 1
ATOM 1980 O O . ILE B 1 108 ? 16.531 1.945 -8.242 1 84.75 108 ILE B O 1
ATOM 1984 N N . ASN B 1 109 ? 16.25 0.771 -10.125 1 88.75 109 ASN B N 1
ATOM 1985 C CA . ASN B 1 109 ? 16.109 1.989 -10.914 1 88.75 109 ASN B CA 1
ATOM 1986 C C . ASN B 1 109 ? 14.891 2.801 -10.492 1 88.75 109 ASN B C 1
ATOM 1988 O O . ASN B 1 109 ? 14.961 4.023 -10.367 1 88.75 109 ASN B O 1
ATOM 1992 N N . HIS B 1 110 ? 13.797 2.121 -10.289 1 89.06 110 HIS B N 1
ATOM 1993 C CA . HIS B 1 110 ? 12.602 2.811 -9.82 1 89.06 110 HIS B CA 1
ATOM 1994 C C . HIS B 1 110 ? 12.836 3.457 -8.461 1 89.06 110 HIS B C 1
ATOM 1996 O O . HIS B 1 110 ? 12.422 4.598 -8.227 1 89.06 110 HIS B O 1
ATOM 2002 N N . PHE B 1 111 ? 13.555 2.783 -7.613 1 85.5 111 PHE B N 1
ATOM 2003 C CA . PHE B 1 111 ? 13.82 3.301 -6.273 1 85.5 111 PHE B CA 1
ATOM 2004 C C . PHE B 1 111 ? 14.781 4.484 -6.332 1 85.5 111 PHE B C 1
ATOM 2006 O O . PHE B 1 111 ? 14.602 5.469 -5.609 1 85.5 111 PHE B O 1
ATOM 2013 N N . LYS B 1 112 ? 15.734 4.367 -7.113 1 84.38 112 LYS B N 1
ATOM 2014 C CA . LYS B 1 112 ? 16.688 5.461 -7.27 1 84.38 112 LYS B CA 1
ATOM 2015 C C . LYS B 1 112 ? 15.984 6.738 -7.734 1 84.38 112 LYS B C 1
ATOM 2017 O O . LYS B 1 112 ? 16.219 7.816 -7.188 1 84.38 112 LYS B O 1
ATOM 2022 N N . LEU B 1 113 ? 15.156 6.539 -8.68 1 84.19 113 LEU B N 1
ATOM 2023 C CA . LEU B 1 113 ? 14.406 7.68 -9.211 1 84.19 113 LEU B CA 1
ATOM 2024 C C . LEU B 1 113 ? 13.5 8.273 -8.133 1 84.19 113 LEU B C 1
ATOM 2026 O O . LEU B 1 113 ? 13.375 9.5 -8.031 1 84.19 113 LEU B O 1
ATOM 2030 N N . PHE B 1 114 ? 13.016 7.449 -7.395 1 85.12 114 PHE B N 1
ATOM 2031 C CA . PHE B 1 114 ? 12.094 7.883 -6.355 1 85.12 114 PHE B CA 1
ATOM 2032 C C . PHE B 1 114 ? 12.828 8.625 -5.25 1 85.12 114 PHE B C 1
ATOM 2034 O O . PHE B 1 114 ? 12.352 9.656 -4.762 1 85.12 114 PHE B O 1
ATOM 2041 N N . ILE B 1 115 ? 13.898 8.125 -4.918 1 82.19 115 ILE B N 1
ATOM 2042 C CA . ILE B 1 115 ? 14.586 8.617 -3.73 1 82.19 115 ILE B CA 1
ATOM 2043 C C . ILE B 1 115 ? 15.484 9.797 -4.105 1 82.19 115 ILE B C 1
ATOM 2045 O O . ILE B 1 115 ? 15.953 10.523 -3.232 1 82.19 115 ILE B O 1
ATOM 2049 N N . GLN B 1 116 ? 15.516 9.828 -5.348 1 76.25 116 GLN B N 1
ATOM 2050 C CA . GLN B 1 116 ? 16.391 10.914 -5.781 1 76.25 116 GLN B CA 1
ATOM 2051 C C . GLN B 1 116 ? 16.016 12.227 -5.098 1 76.25 116 GLN B C 1
ATOM 2053 O O . GLN B 1 116 ? 14.844 12.609 -5.078 1 76.25 116 GLN B O 1
ATOM 2058 N N . HIS B 1 117 ? 16.766 12.844 -4.277 1 72.38 117 HIS B N 1
ATOM 2059 C CA . HIS B 1 117 ? 16.625 14.133 -3.607 1 72.38 117 HIS B CA 1
ATOM 2060 C C . HIS B 1 117 ? 15.797 14 -2.332 1 72.38 117 HIS B C 1
ATOM 2062 O O . HIS B 1 117 ? 15.195 14.977 -1.872 1 72.38 117 HIS B O 1
ATOM 2068 N N . ARG B 1 118 ? 15.641 12.805 -1.917 1 79.5 118 ARG B N 1
ATOM 2069 C CA . ARG B 1 118 ? 14.906 12.547 -0.681 1 79.5 118 ARG B CA 1
ATOM 2070 C C . ARG B 1 118 ? 15.805 11.891 0.361 1 79.5 118 ARG B C 1
ATOM 2072 O O . ARG B 1 118 ? 15.656 10.695 0.647 1 79.5 118 ARG B O 1
ATOM 2079 N N . LYS B 1 119 ? 16.594 12.68 0.945 1 76.12 119 LYS B N 1
ATOM 2080 C CA . LYS B 1 119 ? 17.656 12.219 1.84 1 76.12 119 LYS B CA 1
ATOM 2081 C C . LYS B 1 119 ? 17.062 11.547 3.082 1 76.12 119 LYS B C 1
ATOM 2083 O O . LYS B 1 119 ? 17.594 10.547 3.559 1 76.12 119 LYS B O 1
ATOM 2088 N N . ILE B 1 120 ? 15.922 12.07 3.504 1 76.25 120 ILE B N 1
ATOM 2089 C CA . ILE B 1 120 ? 15.328 11.539 4.73 1 76.25 120 ILE B CA 1
ATOM 2090 C C . ILE B 1 120 ? 14.891 10.094 4.508 1 76.25 120 ILE B C 1
ATOM 2092 O O . ILE B 1 120 ? 15.094 9.242 5.371 1 76.25 120 ILE B O 1
ATOM 2096 N N . ILE B 1 121 ? 14.391 9.836 3.416 1 79.25 121 ILE B N 1
ATOM 2097 C CA . ILE B 1 121 ? 13.922 8.492 3.1 1 79.25 121 ILE B CA 1
ATOM 2098 C C . ILE B 1 121 ? 15.117 7.551 2.969 1 79.25 121 ILE B C 1
ATOM 2100 O O . ILE B 1 121 ? 15.102 6.441 3.504 1 79.25 121 ILE B O 1
ATOM 2104 N N . ALA B 1 122 ? 16.141 8.016 2.348 1 77.25 122 ALA B N 1
ATOM 2105 C CA . ALA B 1 122 ? 17.344 7.215 2.184 1 77.25 122 ALA B CA 1
ATOM 2106 C C . ALA B 1 122 ? 17.953 6.867 3.535 1 77.25 122 ALA B C 1
ATOM 2108 O O . ALA B 1 122 ? 18.312 5.711 3.787 1 77.25 122 ALA B O 1
ATOM 2109 N N . VAL B 1 123 ? 17.969 7.797 4.352 1 78.31 123 VAL B N 1
ATOM 2110 C CA . VAL B 1 123 ? 18.594 7.625 5.656 1 78.31 123 VAL B CA 1
ATOM 2111 C C . VAL B 1 123 ? 17.75 6.688 6.516 1 78.31 123 VAL B C 1
ATOM 2113 O O . VAL B 1 123 ? 18.281 5.812 7.199 1 78.31 123 VAL B O 1
ATOM 2116 N N . SER B 1 124 ? 16.516 6.875 6.41 1 78.75 124 SER B N 1
ATOM 2117 C CA . SER B 1 124 ? 15.609 6.047 7.207 1 78.75 124 SER B CA 1
ATOM 2118 C C . SER B 1 124 ? 15.656 4.59 6.758 1 78.75 124 SER B C 1
ATOM 2120 O O . SER B 1 124 ? 15.664 3.68 7.586 1 78.75 124 SER B O 1
ATOM 2122 N N . LEU B 1 125 ? 15.656 4.43 5.492 1 75.56 125 LEU B N 1
ATOM 2123 C CA . LEU B 1 125 ? 15.742 3.076 4.957 1 75.56 125 LEU B CA 1
ATOM 2124 C C . LEU B 1 125 ? 17.062 2.414 5.355 1 75.56 125 LEU B C 1
ATOM 2126 O O . LEU B 1 125 ? 17.078 1.233 5.707 1 75.56 125 LEU B O 1
ATOM 2130 N N . ASP B 1 126 ? 18.125 3.17 5.348 1 76.12 126 ASP B N 1
ATOM 2131 C CA . ASP B 1 126 ? 19.422 2.672 5.773 1 76.12 126 ASP B CA 1
ATOM 2132 C C . ASP B 1 126 ? 19.406 2.283 7.25 1 76.12 126 ASP B C 1
ATOM 2134 O O . ASP B 1 126 ? 19.906 1.22 7.621 1 76.12 126 ASP B O 1
ATOM 2138 N N . ALA B 1 127 ? 18.844 3.143 7.957 1 75.69 127 ALA B N 1
ATOM 2139 C CA . ALA B 1 127 ? 18.75 2.881 9.391 1 75.69 127 ALA B CA 1
ATOM 2140 C C . ALA B 1 127 ? 17.922 1.631 9.664 1 75.69 127 ALA B C 1
ATOM 2142 O O . ALA B 1 127 ? 18.281 0.825 10.531 1 75.69 127 ALA B O 1
ATOM 2143 N N . PHE B 1 128 ? 16.969 1.49 8.938 1 71.12 128 PHE B N 1
ATOM 2144 C CA . PHE B 1 128 ? 16.062 0.354 9.078 1 71.12 128 PHE B CA 1
ATOM 2145 C C . PHE B 1 128 ? 16.797 -0.953 8.773 1 71.12 128 PHE B C 1
ATOM 2147 O O . PHE B 1 128 ? 16.703 -1.912 9.547 1 71.12 128 PHE B O 1
ATOM 2154 N N . VAL B 1 129 ? 17.516 -0.958 7.738 1 73.12 129 VAL B N 1
ATOM 2155 C CA . VAL B 1 129 ? 18.172 -2.186 7.309 1 73.12 129 VAL B CA 1
ATOM 2156 C C . VAL B 1 129 ? 19.328 -2.518 8.258 1 73.12 129 VAL B C 1
ATOM 2158 O O . VAL B 1 129 ? 19.656 -3.688 8.461 1 73.12 129 VAL B O 1
ATOM 2161 N N . SER B 1 130 ? 19.859 -1.538 8.766 1 72.62 130 SER B N 1
ATOM 2162 C CA . SER B 1 130 ? 20.984 -1.73 9.672 1 72.62 130 SER B CA 1
ATOM 2163 C C . SER B 1 130 ? 20.562 -2.457 10.945 1 72.62 130 SER B C 1
ATOM 2165 O O . SER B 1 130 ? 21.391 -3.006 11.664 1 72.62 130 SER B O 1
ATOM 2167 N N . PHE B 1 131 ? 19.344 -2.492 11.211 1 67.44 131 PHE B N 1
ATOM 2168 C CA . PHE B 1 131 ? 18.828 -3.154 12.406 1 67.44 131 PHE B CA 1
ATOM 2169 C C . PHE B 1 131 ? 18.719 -4.66 12.188 1 67.44 131 PHE B C 1
ATOM 2171 O O . PHE B 1 131 ? 18.641 -5.426 13.148 1 67.44 131 PHE B O 1
ATOM 2178 N N . PHE B 1 132 ? 18.719 -4.977 10.992 1 62.06 132 PHE B N 1
ATOM 2179 C CA . PHE B 1 132 ? 18.578 -6.402 10.719 1 62.06 132 PHE B CA 1
ATOM 2180 C C . PHE B 1 132 ? 19.922 -7.004 10.312 1 62.06 132 PHE B C 1
ATOM 2182 O O . PHE B 1 132 ? 20.219 -8.156 10.633 1 62.06 132 PHE B O 1
#

Sequence (264 aa):
MQDLLYNFKSPSIMDCKIGQRTFSESEVIGDSSENIRKDLYLKMMSTSPNAPTEREHREKGVSKVRYLQWRDTISSTAEYGFRIEAIKTFGESTRKDFQHTHTWNEIINHFKLFIQHRKIIAVSLDAFVSFFMQDLLYNFKSPSIMDCKIGQRTFSESEVIGDSSENIRKDLYLKMMSTSPNAPTEREHREKGVSKVRYLQWRDTISSTAEYGFRIEAIKTFGESTRKDFQHTHTWNEIINHFKLFIQHRKIIAVSLDAFVSFF

Secondary structure (DSSP, 8-state):
---GGGG-SS-EEEEEEE-S--S-HHHHHT--TT-EEHHHHHHHHHH-TTSS-HHHHHHT-EEHHHHHHHHHHTSSHHHHSEEEEEEEETTSPPB---TT--SHHHHHHHHHHHHTT-HHHHHHHHHHHHT-/---TTTT-SS-EEEEEEE-SS-S-HHHHHT--TT-EEHHHHHHHHHH-TTSS-HHHHHHT-EEHHHHHHHHHHTSSHHHHSEEEEEEEETTSPPB---TT--SHHHHHHHHHHHHTT-HHHHHHHHHHHHT-

Radius of gyration: 19.96 Å; Cα contacts (8 Å, |Δi|>4): 409; chains: 2; bounding box: 44×63×43 Å

Foldseek 3Di:
DPPPCVPPPWDKDWDKDFFLQRD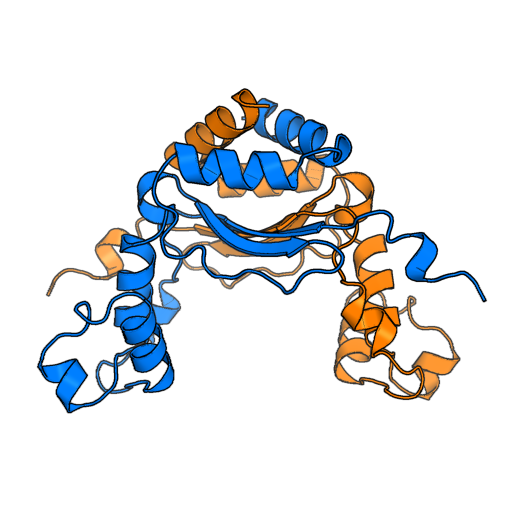DPVLVVPWDQVDWDLVLLVVCCVLPVPLDDPVCVVVSTGIPVSSSVVLSVQAQCNPPGMGIQWMDTPPDDIDGPRSNVHDPVSVVVVVCVNCVVPVVVVVVVVVVVVVD/DPPPCVVPPWDKDWDKDFFLQRDDPVLVVPWDQVDWDLVLLVVCCVLPVPLDDPVCVVVSTGIPVSSSVVLSVQAQCNPPGMGIQWMGTPPDDIDRPGSNVHDPVSVVVVVCVNCVVPVVVVVVVVVVVVVD

Organ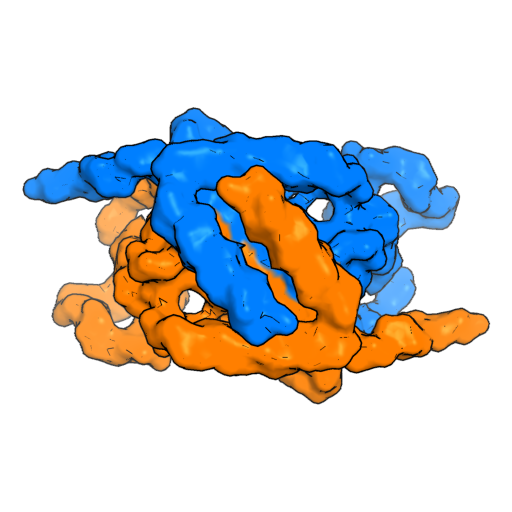ism: Schistosoma haematobium (NCBI:txid6185)

InterPro domains:
  IPR005522 Inositol polyphosphate kinase [PF03770] (1-119)
  IPR005522 Inositol polyphosphate kinase [PTHR12400] (1-118)
  IPR038286 Inositol polyphosphate kinase superfamily [G3DSA:3.30.470.160] (1-129)

pLDDT: mean 85.18, std 12.5, range [30.7, 97.94]